Protein AF-A0A1W9JUP0-F1 (afdb_monomer)

Structure (mmCIF, N/CA/C/O backbone):
data_AF-A0A1W9JUP0-F1
#
_entry.id   AF-A0A1W9JUP0-F1
#
loop_
_atom_site.group_PDB
_atom_site.id
_atom_site.type_symbol
_atom_site.label_atom_id
_atom_site.label_alt_id
_atom_site.label_comp_id
_atom_site.label_asym_id
_atom_site.label_entity_id
_atom_site.label_seq_id
_atom_site.pdbx_PDB_ins_code
_atom_site.Cartn_x
_atom_site.Cartn_y
_atom_site.Cartn_z
_atom_site.occupancy
_atom_site.B_iso_or_equiv
_atom_site.auth_seq_id
_atom_site.auth_comp_id
_atom_site.auth_asym_id
_atom_site.auth_atom_id
_atom_site.pdbx_PDB_model_num
ATOM 1 N N . MET A 1 1 ? -18.318 -29.188 27.097 1.00 42.09 1 MET A N 1
ATOM 2 C CA . MET A 1 1 ? -17.068 -28.534 26.658 1.00 42.09 1 MET A CA 1
ATOM 3 C C . MET A 1 1 ? -17.435 -27.209 26.001 1.00 42.09 1 MET A C 1
ATOM 5 O O . MET A 1 1 ? -17.769 -27.175 24.826 1.00 42.09 1 MET A O 1
ATOM 9 N N . GLN A 1 2 ? -17.527 -26.139 26.795 1.00 41.34 2 GLN A N 1
ATOM 10 C CA . GLN A 1 2 ? -17.792 -24.796 26.279 1.00 41.34 2 GLN A CA 1
ATOM 11 C C . GLN A 1 2 ? -16.497 -24.293 25.638 1.00 41.34 2 GLN A C 1
ATOM 13 O O . GLN A 1 2 ? -15.546 -23.972 26.344 1.00 41.34 2 GLN A O 1
ATOM 18 N N . LEU A 1 3 ? -16.440 -24.274 24.305 1.00 43.31 3 LEU A N 1
ATOM 19 C CA . LEU A 1 3 ? -15.445 -23.488 23.583 1.00 43.31 3 LEU A CA 1
ATOM 20 C C . LEU A 1 3 ? -15.615 -22.043 24.051 1.00 43.31 3 LEU A C 1
ATOM 22 O O . LEU A 1 3 ? -16.624 -21.407 23.737 1.00 43.31 3 LEU A O 1
ATOM 26 N N . ALA A 1 4 ? -14.668 -21.558 24.856 1.00 47.66 4 ALA A N 1
ATOM 27 C CA . ALA A 1 4 ? -14.564 -20.150 25.190 1.00 47.66 4 ALA A CA 1
ATOM 28 C C . ALA A 1 4 ? -14.639 -19.376 23.871 1.00 47.66 4 ALA A C 1
ATOM 30 O O . ALA A 1 4 ? -13.773 -19.527 23.008 1.00 47.66 4 ALA A O 1
ATOM 31 N N . LYS A 1 5 ? -15.726 -18.622 23.665 1.00 56.69 5 LYS A N 1
ATOM 32 C CA . LYS A 1 5 ? -15.854 -17.731 22.513 1.00 56.69 5 LYS A CA 1
ATOM 33 C C . LYS A 1 5 ? -14.676 -16.772 22.596 1.00 56.69 5 LYS A C 1
ATOM 35 O O . LYS A 1 5 ? -14.676 -15.898 23.459 1.00 56.69 5 LYS A O 1
ATOM 40 N N . LEU A 1 6 ? -13.678 -16.971 21.739 1.00 60.66 6 LEU A N 1
ATOM 41 C CA . LEU A 1 6 ? -12.535 -16.081 21.616 1.00 60.66 6 LEU A CA 1
ATOM 42 C C . LEU A 1 6 ? -13.094 -14.698 21.253 1.00 60.66 6 LEU A C 1
ATOM 44 O O . LEU A 1 6 ? -13.535 -14.466 20.125 1.00 60.66 6 LEU A O 1
ATOM 48 N N . ARG A 1 7 ? -13.205 -13.810 22.243 1.00 77.81 7 ARG A N 1
ATOM 49 C CA . ARG A 1 7 ? -13.748 -12.471 22.041 1.00 77.81 7 ARG A CA 1
ATOM 50 C C . ARG A 1 7 ? -12.609 -11.610 21.528 1.00 77.81 7 ARG A C 1
ATOM 52 O O . ARG A 1 7 ? -11.744 -11.203 22.292 1.00 77.81 7 ARG A O 1
ATOM 59 N N . ILE A 1 8 ? -12.600 -11.363 20.225 1.00 84.19 8 ILE A N 1
ATOM 60 C CA . ILE A 1 8 ? -11.639 -10.444 19.622 1.00 84.19 8 ILE A CA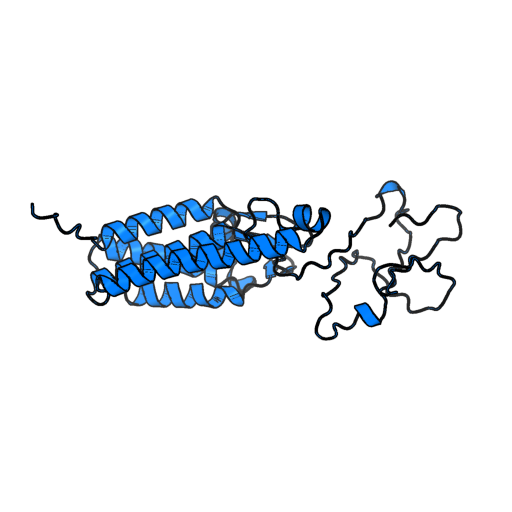 1
ATOM 61 C C . ILE A 1 8 ? -11.998 -9.036 20.094 1.00 84.19 8 ILE A C 1
ATOM 63 O O . ILE A 1 8 ? -13.082 -8.533 19.799 1.00 84.19 8 ILE A O 1
ATOM 67 N N . GLU A 1 9 ? -11.107 -8.426 20.868 1.00 91.81 9 GLU A N 1
ATOM 68 C CA . GLU A 1 9 ? -11.255 -7.029 21.283 1.00 91.81 9 GLU A CA 1
ATOM 69 C C . GLU A 1 9 ? -10.694 -6.066 20.223 1.00 91.81 9 GLU A C 1
ATOM 71 O O . GLU A 1 9 ? -9.753 -6.426 19.508 1.00 91.81 9 GLU A O 1
ATOM 76 N N . PRO A 1 10 ? -11.214 -4.827 20.133 1.00 93.31 10 PRO A N 1
ATOM 77 C CA . PRO A 1 10 ? -10.697 -3.803 19.220 1.00 93.31 10 PRO A CA 1
ATOM 78 C C . PRO A 1 10 ? -9.190 -3.550 19.356 1.00 93.31 10 PRO A C 1
ATOM 80 O O . PRO A 1 10 ? -8.509 -3.323 18.359 1.00 93.31 10 PRO A O 1
ATOM 83 N N . SER A 1 11 ? -8.670 -3.622 20.583 1.00 94.88 11 SER A N 1
ATOM 84 C CA . SER A 1 11 ? -7.252 -3.459 20.915 1.00 94.88 11 SER A CA 1
ATOM 85 C C . SER A 1 11 ? -6.367 -4.476 20.190 1.00 94.88 11 SER A C 1
ATOM 87 O O . SER A 1 11 ? -5.353 -4.091 19.614 1.00 94.88 11 SER A O 1
ATOM 89 N N . HIS A 1 12 ? -6.774 -5.747 20.129 1.00 95.12 12 HIS A N 1
ATOM 90 C CA . HIS A 1 12 ? -6.031 -6.796 19.424 1.00 95.12 12 HIS A CA 1
ATOM 91 C C . HIS A 1 12 ? -5.897 -6.494 17.928 1.00 95.12 12 HIS A C 1
ATOM 93 O O . HIS A 1 12 ? -4.810 -6.619 17.369 1.00 95.12 12 HIS A O 1
ATOM 99 N N . LEU A 1 13 ? -6.984 -6.048 17.286 1.00 95.69 13 LEU A N 1
ATOM 100 C CA . LEU A 1 13 ? -6.960 -5.659 15.873 1.00 95.69 13 LEU A CA 1
ATOM 101 C C . LEU A 1 13 ? -6.093 -4.419 15.643 1.00 95.69 13 LEU A C 1
ATOM 103 O O . LEU A 1 13 ? -5.342 -4.379 14.675 1.00 95.69 13 LEU A O 1
ATOM 107 N N . ALA A 1 14 ? -6.159 -3.431 16.539 1.00 97.44 14 ALA A N 1
ATOM 108 C CA . ALA A 1 14 ? -5.339 -2.226 16.450 1.00 97.44 14 ALA A CA 1
ATOM 109 C C . ALA A 1 14 ? -3.840 -2.536 16.600 1.00 97.44 14 ALA A C 1
ATOM 111 O O . ALA A 1 14 ? -3.027 -1.983 15.863 1.00 97.44 14 ALA A O 1
ATOM 112 N N . ILE A 1 15 ? -3.472 -3.441 17.513 1.00 97.81 15 ILE A N 1
ATOM 113 C CA . ILE A 1 15 ? -2.088 -3.905 17.685 1.00 97.81 15 ILE A CA 1
ATOM 114 C C . ILE A 1 15 ? -1.628 -4.674 16.444 1.00 97.81 15 ILE A C 1
ATOM 116 O O . ILE A 1 15 ? -0.561 -4.375 15.916 1.00 97.81 15 ILE A O 1
ATOM 120 N N . ALA A 1 16 ? -2.438 -5.605 15.929 1.00 97.06 16 ALA A N 1
ATOM 121 C CA . ALA A 1 16 ? -2.092 -6.352 14.719 1.00 97.06 16 ALA A CA 1
ATOM 122 C C . ALA A 1 16 ? -1.916 -5.420 13.507 1.00 97.06 16 ALA A C 1
ATOM 124 O O . ALA A 1 16 ? -0.952 -5.554 12.754 1.00 97.06 16 ALA A O 1
ATOM 125 N N . ALA A 1 17 ? -2.804 -4.430 13.363 1.00 98.06 17 ALA A N 1
ATOM 126 C CA . ALA A 1 17 ? -2.703 -3.391 12.348 1.00 98.06 17 ALA A CA 1
ATOM 127 C C . ALA A 1 17 ? -1.413 -2.574 12.498 1.00 98.06 17 ALA A C 1
ATOM 129 O O . ALA A 1 17 ? -0.732 -2.340 11.506 1.00 98.06 17 ALA A O 1
ATOM 130 N N . LEU A 1 18 ? -1.047 -2.165 13.719 1.00 98.44 18 LEU A N 1
ATOM 131 C CA . LEU A 1 18 ? 0.198 -1.437 13.971 1.00 98.44 18 LEU A CA 1
ATOM 132 C C . LEU A 1 18 ? 1.429 -2.282 13.616 1.00 98.44 18 LEU A C 1
ATOM 134 O O . LEU A 1 18 ? 2.357 -1.764 13.003 1.00 98.44 18 LEU A O 1
ATOM 138 N N . CYS A 1 19 ? 1.432 -3.573 13.958 1.00 98.19 19 CYS A N 1
ATOM 139 C CA . CYS A 1 19 ? 2.514 -4.489 13.597 1.00 98.19 19 CYS A CA 1
ATOM 140 C C . CYS A 1 19 ? 2.652 -4.639 12.077 1.00 98.19 19 CYS A C 1
ATOM 142 O O . CYS A 1 19 ? 3.766 -4.562 11.566 1.00 98.19 19 CYS A O 1
ATOM 144 N N . LEU A 1 20 ? 1.540 -4.810 11.353 1.00 97.75 20 LEU A N 1
ATOM 145 C CA . LEU A 1 20 ? 1.548 -4.890 9.889 1.00 97.75 20 LEU A CA 1
ATOM 146 C C . LEU A 1 20 ? 1.991 -3.578 9.245 1.00 97.75 20 LEU A C 1
ATOM 148 O O . LEU A 1 20 ? 2.830 -3.595 8.351 1.00 97.75 20 LEU A O 1
ATOM 152 N N . TRP A 1 21 ? 1.490 -2.447 9.740 1.00 98.44 21 TRP A N 1
ATOM 153 C CA . TRP A 1 21 ? 1.920 -1.124 9.295 1.00 98.44 21 TRP A CA 1
ATOM 154 C C . TRP A 1 21 ? 3.420 -0.917 9.523 1.00 98.44 21 TRP A C 1
ATOM 156 O O . TRP A 1 21 ? 4.125 -0.453 8.639 1.00 98.44 21 TRP A O 1
ATOM 166 N N . PHE A 1 22 ? 3.944 -1.310 10.684 1.00 97.88 22 PHE A N 1
ATOM 167 C CA . PHE A 1 22 ? 5.375 -1.218 10.959 1.00 97.88 22 PHE A CA 1
ATOM 168 C C . PHE A 1 22 ? 6.184 -2.129 10.030 1.00 97.88 22 PHE A C 1
ATOM 170 O O . PHE A 1 22 ? 7.194 -1.704 9.473 1.00 97.88 22 PHE A O 1
ATOM 177 N N . PHE A 1 23 ? 5.720 -3.362 9.810 1.00 96.88 23 PHE A N 1
ATOM 178 C CA . PHE A 1 23 ? 6.352 -4.301 8.888 1.00 96.88 23 PHE A CA 1
ATOM 179 C C . PHE A 1 23 ? 6.372 -3.755 7.456 1.00 96.88 23 PHE A C 1
ATOM 181 O O . PHE A 1 23 ? 7.399 -3.848 6.787 1.00 96.88 23 PHE A O 1
ATOM 188 N N . SER A 1 24 ? 5.299 -3.093 7.011 1.00 97.31 24 SER A N 1
ATOM 189 C CA . SER A 1 24 ? 5.214 -2.508 5.671 1.00 97.31 24 SER A CA 1
ATOM 190 C C . SER A 1 24 ? 6.279 -1.438 5.412 1.00 97.31 24 SER A C 1
ATOM 192 O O . SER A 1 24 ? 6.685 -1.254 4.267 1.00 97.31 24 SER A O 1
ATOM 194 N N . LEU A 1 25 ? 6.782 -0.760 6.453 1.00 96.75 25 LEU A N 1
ATOM 195 C CA . LEU A 1 25 ? 7.829 0.259 6.319 1.00 96.75 25 LEU A CA 1
ATOM 196 C C . LEU A 1 25 ? 9.177 -0.309 5.848 1.00 96.75 25 LEU A C 1
ATOM 198 O O . LEU A 1 25 ? 9.953 0.413 5.219 1.00 96.75 25 LEU A O 1
ATOM 202 N N . PHE A 1 26 ? 9.452 -1.588 6.118 1.00 95.56 26 PHE A N 1
ATOM 203 C CA . PHE A 1 26 ? 10.701 -2.253 5.723 1.00 95.56 26 PHE A CA 1
ATOM 204 C C . PHE A 1 26 ? 10.658 -2.842 4.312 1.00 95.56 26 PHE A C 1
ATOM 206 O O . PHE A 1 26 ? 11.689 -3.271 3.792 1.00 95.56 26 PHE A O 1
ATOM 213 N N . PHE A 1 27 ? 9.483 -2.860 3.687 1.00 94.88 27 PHE A N 1
ATOM 214 C CA . PHE A 1 27 ? 9.302 -3.361 2.333 1.00 94.88 27 PHE A CA 1
ATOM 215 C C . PHE A 1 27 ? 9.242 -2.205 1.332 1.00 94.88 27 PHE A C 1
ATOM 217 O O . PHE A 1 27 ? 8.874 -1.082 1.696 1.00 94.88 27 PHE A O 1
ATOM 224 N N . PRO A 1 28 ? 9.576 -2.465 0.057 1.00 94.38 28 PRO A N 1
ATOM 225 C CA . PRO A 1 28 ? 9.338 -1.518 -1.020 1.00 94.38 28 PRO A CA 1
ATOM 226 C C . PRO A 1 28 ? 7.884 -1.068 -1.054 1.00 94.38 28 PRO A C 1
ATOM 228 O O . PRO A 1 28 ? 6.977 -1.902 -1.064 1.00 94.38 28 PRO A O 1
ATOM 231 N N . GLY A 1 29 ? 7.668 0.244 -1.088 1.00 93.62 29 GLY A N 1
ATOM 232 C CA . GLY A 1 29 ? 6.363 0.800 -1.422 1.00 93.62 29 GLY A CA 1
ATOM 233 C C . GLY A 1 29 ? 6.206 0.898 -2.932 1.00 93.62 29 GLY A C 1
ATOM 234 O O . GLY A 1 29 ? 5.214 0.416 -3.470 1.00 93.62 29 GLY A O 1
ATOM 235 N N . PHE A 1 30 ? 7.210 1.440 -3.623 1.00 92.31 30 PHE A N 1
ATOM 236 C CA . PHE A 1 30 ? 7.223 1.518 -5.081 1.00 92.31 30 PHE A CA 1
ATOM 237 C C . PHE A 1 30 ? 8.640 1.696 -5.649 1.00 92.31 30 PHE A C 1
ATOM 239 O O . PHE A 1 30 ? 9.594 2.012 -4.932 1.00 92.31 30 PHE A O 1
ATOM 246 N N . LYS A 1 31 ? 8.754 1.495 -6.960 1.00 90.75 31 LYS A N 1
ATOM 247 C CA . LYS A 1 31 ? 9.917 1.806 -7.792 1.00 90.75 31 LYS A CA 1
ATOM 248 C C . LYS A 1 31 ? 9.557 2.954 -8.730 1.00 90.75 31 LYS A C 1
ATOM 250 O O . LYS A 1 31 ? 8.433 2.998 -9.230 1.00 90.75 31 LYS A O 1
ATOM 255 N N . TYR A 1 32 ? 10.492 3.869 -8.956 1.00 85.94 32 TYR A N 1
ATOM 256 C CA . TYR A 1 32 ? 10.302 4.996 -9.868 1.00 85.94 32 TYR A CA 1
ATOM 257 C C . TYR A 1 32 ? 11.395 5.038 -10.930 1.00 85.94 32 TYR A C 1
ATOM 259 O O . TYR A 1 32 ? 12.510 4.556 -10.716 1.00 85.94 32 TYR A O 1
ATOM 267 N N . GLY A 1 33 ? 11.062 5.602 -12.088 1.00 73.56 33 GLY A N 1
ATOM 268 C CA . GLY A 1 33 ? 11.952 5.638 -13.243 1.00 73.56 33 GLY A CA 1
ATOM 269 C C . GLY A 1 33 ? 12.202 4.260 -13.872 1.00 73.56 33 GLY A C 1
ATOM 270 O O . GLY A 1 33 ? 11.833 3.205 -13.341 1.00 73.56 33 GLY A O 1
ATOM 271 N N . PHE A 1 34 ? 12.827 4.258 -15.049 1.00 63.06 34 PHE A N 1
ATOM 272 C CA . PHE A 1 34 ? 13.105 3.040 -15.811 1.00 63.06 34 PHE A CA 1
ATOM 273 C C . PHE A 1 34 ? 14.309 2.308 -15.213 1.00 63.06 34 PHE A C 1
ATOM 275 O O . PHE A 1 34 ? 15.434 2.796 -15.280 1.00 63.06 34 PHE A O 1
ATOM 282 N N . GLY A 1 35 ? 14.075 1.173 -14.551 1.00 60.41 35 GLY A N 1
ATOM 283 C CA . GLY A 1 35 ? 15.133 0.490 -13.803 1.00 60.41 35 GLY A CA 1
ATOM 284 C C . GLY A 1 35 ? 15.656 1.264 -12.587 1.00 60.41 35 GLY A C 1
ATOM 285 O O . GLY A 1 35 ? 16.642 0.824 -12.005 1.00 60.41 35 GLY A O 1
ATOM 286 N N . GLY A 1 36 ? 14.990 2.358 -12.195 1.00 71.25 36 GLY A N 1
ATOM 287 C CA . GLY A 1 36 ? 15.470 3.322 -11.203 1.00 71.25 36 GLY A CA 1
ATOM 288 C C . GLY A 1 36 ? 15.471 2.821 -9.758 1.00 71.25 36 GLY A C 1
ATOM 289 O O . GLY A 1 36 ? 15.605 1.629 -9.478 1.00 71.25 36 GLY A O 1
ATOM 290 N N . GLU A 1 37 ? 15.366 3.732 -8.800 1.00 83.19 37 GLU A N 1
ATOM 291 C CA . GLU A 1 37 ? 15.515 3.376 -7.391 1.00 83.19 37 GLU A CA 1
ATOM 292 C C . GLU A 1 37 ? 14.221 2.830 -6.786 1.00 83.19 37 GLU A C 1
ATOM 294 O O . GLU A 1 37 ? 13.101 3.119 -7.213 1.00 83.19 37 GLU A O 1
ATOM 299 N N . THR A 1 38 ? 14.389 1.986 -5.772 1.00 90.38 38 THR A N 1
ATOM 300 C CA . THR A 1 38 ? 13.281 1.431 -4.996 1.00 90.38 38 THR A CA 1
ATOM 301 C C . THR A 1 38 ? 13.157 2.204 -3.695 1.00 90.38 38 THR A C 1
ATOM 303 O O . THR A 1 38 ? 14.101 2.226 -2.906 1.00 90.38 38 THR A O 1
ATOM 306 N N . LEU A 1 39 ? 11.989 2.794 -3.440 1.00 92.06 39 LEU A N 1
ATOM 307 C CA . LEU A 1 39 ? 11.713 3.463 -2.173 1.00 92.06 39 LEU A CA 1
ATOM 308 C C . LEU A 1 39 ? 10.973 2.517 -1.231 1.00 92.06 39 LEU A C 1
ATOM 310 O O . LEU A 1 39 ? 9.866 2.048 -1.512 1.00 92.06 39 LEU A O 1
ATOM 314 N N . ASN A 1 40 ? 11.587 2.249 -0.081 1.00 94.31 40 ASN A N 1
ATOM 315 C CA . ASN A 1 40 ? 10.936 1.508 0.997 1.00 94.31 40 ASN A CA 1
ATOM 316 C C . ASN A 1 40 ? 9.929 2.394 1.733 1.00 94.31 40 ASN A C 1
ATOM 318 O O . ASN A 1 40 ? 10.059 3.621 1.751 1.00 94.31 40 ASN A O 1
ATOM 322 N N . GLY A 1 41 ? 8.953 1.767 2.391 1.00 94.44 41 GLY A N 1
ATOM 323 C CA . GLY A 1 41 ? 7.887 2.472 3.102 1.00 94.44 41 GLY A CA 1
ATOM 324 C C . GLY A 1 41 ? 8.392 3.502 4.119 1.00 94.44 41 GLY A C 1
ATOM 325 O O . GLY A 1 41 ? 7.807 4.574 4.230 1.00 94.44 41 GLY A O 1
ATOM 326 N N . ILE A 1 42 ? 9.515 3.243 4.800 1.00 95.62 42 ILE A N 1
ATOM 327 C CA . ILE A 1 42 ? 10.113 4.213 5.730 1.00 95.62 42 ILE A CA 1
ATOM 328 C C . ILE A 1 42 ? 10.583 5.497 5.034 1.00 95.62 42 ILE A C 1
ATOM 330 O O . ILE A 1 42 ? 10.329 6.587 5.539 1.00 95.62 42 ILE A O 1
ATOM 334 N N . TYR A 1 43 ? 11.205 5.395 3.857 1.00 93.19 43 TYR A N 1
ATOM 335 C CA . TYR A 1 43 ? 11.633 6.567 3.087 1.00 93.19 43 TYR A CA 1
ATOM 336 C C . TYR A 1 43 ? 10.427 7.328 2.543 1.00 93.19 43 TYR A C 1
ATOM 338 O O . TYR A 1 43 ? 10.379 8.551 2.643 1.00 93.19 43 TYR A O 1
ATOM 346 N N . ILE A 1 44 ? 9.420 6.602 2.049 1.00 93.56 44 ILE A N 1
ATOM 347 C CA . ILE A 1 44 ? 8.154 7.187 1.588 1.00 93.56 44 ILE A CA 1
ATOM 348 C C . ILE A 1 44 ? 7.469 7.947 2.726 1.00 93.56 44 ILE A C 1
ATOM 350 O O . ILE A 1 44 ? 6.956 9.038 2.506 1.00 93.56 44 ILE A O 1
ATOM 354 N N . LEU A 1 45 ? 7.485 7.417 3.950 1.00 95.19 45 LEU A N 1
ATOM 355 C CA . LEU A 1 45 ? 6.918 8.094 5.112 1.00 95.19 45 LEU A CA 1
ATOM 356 C C . LEU A 1 45 ? 7.705 9.364 5.468 1.00 95.19 45 LEU A C 1
ATOM 358 O O . LEU A 1 45 ? 7.109 10.429 5.622 1.00 95.19 45 LEU A O 1
ATOM 362 N N . LEU A 1 46 ? 9.032 9.257 5.584 1.00 94.00 46 LEU A N 1
ATOM 363 C CA . LEU A 1 46 ? 9.897 10.363 6.008 1.00 94.00 46 LEU A CA 1
ATOM 364 C C . LEU A 1 46 ? 9.917 11.519 5.005 1.00 94.00 46 LEU A C 1
ATOM 366 O O . LEU A 1 46 ? 9.900 12.673 5.422 1.00 94.00 46 LEU A O 1
ATOM 370 N N . LEU A 1 47 ? 9.931 11.220 3.705 1.00 90.06 47 LEU A N 1
ATOM 371 C CA . LEU A 1 47 ? 9.930 12.231 2.645 1.00 90.06 47 LEU A CA 1
ATOM 372 C C . LEU A 1 47 ? 8.513 12.670 2.268 1.00 90.06 47 LEU A C 1
ATOM 374 O O . LEU A 1 47 ? 8.276 13.841 1.981 1.00 90.06 47 LEU A O 1
ATOM 378 N N . GLY A 1 48 ? 7.543 11.759 2.304 1.00 91.25 48 GLY A N 1
ATOM 379 C CA . GLY A 1 48 ? 6.173 12.062 1.912 1.00 91.25 48 GLY A CA 1
ATOM 380 C C . GLY A 1 48 ? 5.435 12.935 2.926 1.00 91.25 48 GLY A C 1
ATOM 381 O O . GLY A 1 48 ? 4.648 13.779 2.518 1.00 91.25 48 GLY A O 1
ATOM 382 N N . ILE A 1 49 ? 5.692 12.824 4.234 1.00 93.75 49 ILE A N 1
ATOM 383 C CA . ILE A 1 49 ? 5.070 13.744 5.205 1.00 93.75 49 ILE A CA 1
ATOM 384 C C . ILE A 1 49 ? 5.378 15.223 4.866 1.00 93.75 49 ILE A C 1
ATOM 386 O O . ILE A 1 49 ? 4.429 16.000 4.730 1.00 93.75 49 ILE A O 1
ATOM 390 N N . PRO A 1 50 ? 6.645 15.644 4.688 1.00 92.00 50 PRO A N 1
ATOM 391 C CA . PRO A 1 50 ? 6.955 17.027 4.327 1.00 92.00 50 PRO A CA 1
ATOM 392 C C . PRO A 1 50 ? 6.635 17.382 2.864 1.00 92.00 50 PRO A C 1
ATOM 394 O O . PRO A 1 50 ? 6.178 18.497 2.610 1.00 92.00 50 PRO A O 1
ATOM 397 N N . PHE A 1 51 ? 6.840 16.463 1.910 1.00 89.38 51 PHE A N 1
ATOM 398 C CA . PHE A 1 51 ? 6.846 16.793 0.473 1.00 89.38 51 PHE A CA 1
ATOM 399 C C . PHE A 1 51 ? 5.780 16.081 -0.370 1.00 89.38 51 PHE A C 1
ATOM 401 O O . PHE A 1 51 ? 5.658 16.359 -1.559 1.00 89.38 51 PHE A O 1
ATOM 408 N N . GLY A 1 52 ? 4.972 15.189 0.204 1.00 87.50 52 GLY A N 1
ATOM 409 C CA . GLY A 1 52 ? 4.016 14.362 -0.542 1.00 87.50 52 GLY A CA 1
ATOM 410 C C . GLY A 1 52 ? 2.977 15.174 -1.311 1.00 87.50 52 GLY A C 1
ATOM 411 O O . GLY A 1 52 ? 2.592 14.797 -2.413 1.00 87.50 52 GLY A O 1
ATOM 412 N N . TRP A 1 53 ? 2.571 16.333 -0.792 1.00 89.38 53 TRP A N 1
ATOM 413 C CA . TRP A 1 53 ? 1.672 17.253 -1.493 1.00 89.38 53 TRP A CA 1
ATOM 414 C C . TRP A 1 53 ? 2.230 17.758 -2.837 1.00 89.38 53 TRP A C 1
ATOM 416 O O . TRP A 1 53 ? 1.444 18.056 -3.733 1.00 89.38 53 TRP A O 1
ATOM 426 N N . MET A 1 54 ? 3.557 17.815 -3.011 1.00 87.44 54 MET A N 1
ATOM 427 C CA . MET A 1 54 ? 4.196 18.299 -4.244 1.00 87.44 54 MET A CA 1
ATOM 428 C C . MET A 1 54 ? 4.067 17.312 -5.411 1.00 87.44 54 MET A C 1
ATOM 430 O O . MET A 1 54 ? 4.134 17.725 -6.562 1.00 87.44 54 MET A O 1
ATOM 434 N N . SER A 1 55 ? 3.856 16.022 -5.127 1.00 83.38 55 SER A N 1
ATOM 435 C CA . SER A 1 55 ? 3.754 14.955 -6.132 1.00 83.38 55 SER A CA 1
ATOM 436 C C . SER A 1 55 ? 2.378 14.278 -6.151 1.00 83.38 55 SER A C 1
ATOM 438 O O . SER A 1 55 ? 2.260 13.117 -6.534 1.00 83.38 55 SER A O 1
ATOM 440 N N . ASN A 1 56 ? 1.334 14.952 -5.651 1.00 87.75 56 ASN A N 1
ATOM 441 C CA . ASN A 1 56 ? 0.012 14.353 -5.400 1.00 87.75 56 ASN A CA 1
ATOM 442 C C . ASN A 1 56 ? 0.036 13.099 -4.495 1.00 87.75 56 ASN A C 1
ATOM 444 O O . ASN A 1 56 ? -0.940 12.351 -4.418 1.00 87.75 56 ASN A O 1
ATOM 448 N N . GLY A 1 57 ? 1.113 12.896 -3.736 1.00 90.06 57 GLY A N 1
ATOM 449 C CA . GLY A 1 57 ? 1.323 11.815 -2.775 1.00 90.06 57 GLY A CA 1
ATOM 450 C C . GLY A 1 57 ? 0.561 12.003 -1.462 1.00 90.06 57 GLY A C 1
ATOM 451 O O . GLY A 1 57 ? 1.079 11.686 -0.393 1.00 90.06 57 GLY A O 1
ATOM 452 N N . TRP A 1 58 ? -0.677 12.501 -1.514 1.00 94.75 58 TRP A N 1
ATOM 453 C CA . TRP A 1 58 ? -1.500 12.799 -0.335 1.00 94.75 58 TRP A CA 1
ATOM 454 C C . TRP A 1 58 ? -1.792 11.565 0.536 1.00 94.75 58 TRP A C 1
ATOM 456 O O . TRP A 1 58 ? -2.048 11.691 1.735 1.00 94.75 58 TRP A O 1
ATOM 466 N N . ALA A 1 59 ? -1.675 10.360 -0.029 1.00 95.38 59 ALA A N 1
ATOM 467 C CA . ALA A 1 59 ? -1.887 9.100 0.678 1.00 95.38 59 ALA A CA 1
ATOM 468 C C . ALA A 1 59 ? -0.952 8.908 1.879 1.00 95.38 59 ALA A C 1
ATOM 470 O O . ALA A 1 59 ? -1.325 8.258 2.856 1.00 95.38 59 ALA A O 1
ATOM 471 N N . VAL A 1 60 ? 0.228 9.534 1.871 1.00 95.31 60 VAL A N 1
ATOM 472 C CA . VAL A 1 60 ? 1.160 9.470 3.002 1.00 95.31 60 VAL A CA 1
ATOM 473 C C . VAL A 1 60 ? 0.586 10.095 4.279 1.00 95.31 60 VAL A C 1
ATOM 475 O O . VAL A 1 60 ? 0.898 9.633 5.379 1.00 95.31 60 VAL A O 1
ATOM 478 N N . TYR A 1 61 ? -0.314 11.078 4.170 1.00 97.06 61 TYR A N 1
ATOM 479 C CA . TYR A 1 61 ? -0.938 11.719 5.331 1.00 97.06 61 TYR A CA 1
ATOM 480 C C . TYR A 1 61 ? -1.894 10.784 6.075 1.00 97.06 61 TYR A C 1
ATOM 482 O O . TYR A 1 61 ? -2.122 10.973 7.272 1.00 97.06 61 TYR A O 1
ATOM 490 N N . ALA A 1 62 ? -2.376 9.716 5.429 1.00 97.75 62 ALA A N 1
ATOM 491 C CA . ALA A 1 62 ? -3.165 8.686 6.097 1.00 97.75 62 ALA A CA 1
ATOM 492 C C . ALA A 1 62 ? -2.407 8.051 7.275 1.00 97.75 62 ALA A C 1
ATOM 494 O O . ALA A 1 62 ? -3.037 7.685 8.263 1.00 97.75 62 ALA A O 1
ATOM 495 N N . ASN A 1 63 ? -1.069 7.998 7.232 1.00 97.94 63 ASN A N 1
ATOM 496 C CA . ASN A 1 63 ? -0.242 7.453 8.314 1.00 97.94 63 ASN A CA 1
ATOM 497 C C . ASN A 1 63 ? -0.357 8.264 9.617 1.00 97.94 63 ASN A C 1
ATOM 499 O O . ASN A 1 63 ? -0.408 7.691 10.704 1.00 97.94 63 ASN A O 1
ATOM 503 N N . VAL A 1 64 ? -0.469 9.593 9.529 1.00 97.25 64 VAL A N 1
ATOM 504 C CA . VAL A 1 64 ? -0.649 10.458 10.710 1.00 97.25 64 VAL A CA 1
ATOM 505 C C . VAL A 1 64 ? -1.979 10.141 11.392 1.00 97.25 64 VAL A C 1
ATOM 507 O O . VAL A 1 64 ? -2.065 9.974 12.614 1.00 97.25 64 VAL A O 1
ATOM 510 N N . PHE A 1 65 ? -3.031 9.998 10.589 1.00 98.12 65 PHE A N 1
ATOM 511 C CA . PHE A 1 65 ? -4.353 9.664 11.095 1.00 98.12 65 PHE A CA 1
ATOM 512 C C . PHE A 1 65 ? -4.456 8.209 11.548 1.00 98.12 65 PHE A C 1
ATOM 514 O O . PHE A 1 65 ? -5.139 7.958 12.535 1.00 98.12 65 PHE A O 1
ATOM 521 N N . PHE A 1 66 ? -3.732 7.277 10.929 1.00 98.38 66 PHE A N 1
ATOM 522 C CA . PHE A 1 66 ? -3.623 5.885 11.367 1.00 98.38 66 PHE A CA 1
ATOM 523 C C . PHE A 1 66 ? -3.129 5.787 12.813 1.00 98.38 66 PHE A C 1
ATOM 525 O O . PHE A 1 66 ? -3.785 5.169 13.653 1.00 98.38 66 PHE A O 1
ATOM 532 N N . ILE A 1 67 ? -2.036 6.484 13.141 1.00 98.12 67 ILE A N 1
ATOM 533 C CA . ILE A 1 67 ? -1.511 6.546 14.511 1.00 98.12 67 ILE A CA 1
ATOM 534 C C . ILE A 1 67 ? -2.524 7.209 15.460 1.00 98.12 67 ILE A C 1
ATOM 536 O O . ILE A 1 67 ? -2.747 6.738 16.576 1.00 98.12 67 ILE A O 1
ATOM 540 N N . SER A 1 68 ? -3.213 8.262 15.005 1.00 97.69 68 SER A N 1
ATOM 541 C CA . SER A 1 68 ? -4.299 8.890 15.773 1.00 97.69 68 SER A CA 1
ATOM 542 C C . SER A 1 68 ? -5.453 7.920 16.070 1.00 97.69 68 SER A C 1
ATOM 544 O O . SER A 1 68 ? -5.978 7.921 17.186 1.00 97.69 68 SER A O 1
ATOM 546 N N . VAL A 1 69 ? -5.856 7.088 15.099 1.00 97.94 69 VAL A N 1
ATOM 547 C CA . VAL A 1 69 ? -6.878 6.048 15.292 1.00 97.94 69 VAL A CA 1
ATOM 548 C C . VAL A 1 69 ? -6.387 5.021 16.303 1.00 97.94 69 VAL A C 1
ATOM 550 O O . VAL A 1 69 ? -7.124 4.745 17.246 1.00 97.94 69 VAL A O 1
ATOM 553 N N . PHE A 1 70 ? -5.154 4.524 16.167 1.00 98.19 70 PHE A N 1
ATOM 554 C CA . PHE A 1 70 ? -4.569 3.549 17.089 1.00 98.19 70 PHE A CA 1
ATOM 555 C C . PHE A 1 70 ? -4.682 4.011 18.547 1.00 98.19 70 PHE A C 1
ATOM 557 O O . PHE A 1 70 ? -5.320 3.343 19.360 1.00 98.19 70 PHE A O 1
ATOM 564 N N . PHE A 1 71 ? -4.165 5.200 18.877 1.00 97.94 71 PHE A N 1
ATOM 565 C CA . PHE A 1 71 ? -4.209 5.703 20.255 1.00 97.94 71 PHE A CA 1
ATOM 566 C C . PHE A 1 71 ? -5.632 5.904 20.774 1.00 97.94 71 PHE A C 1
ATOM 568 O O . PHE A 1 71 ? -5.905 5.645 21.947 1.00 97.94 71 PHE A O 1
ATOM 575 N N . LYS A 1 72 ? -6.556 6.349 19.917 1.00 97.12 72 LYS A N 1
ATOM 576 C CA . LYS A 1 72 ? -7.966 6.501 20.289 1.00 97.12 72 LYS A CA 1
ATOM 577 C C . LYS A 1 72 ? -8.636 5.148 20.533 1.00 97.12 72 LYS A C 1
ATOM 579 O O . LYS A 1 72 ? -9.381 5.036 21.500 1.00 97.12 72 LYS A O 1
ATOM 584 N N . VAL A 1 73 ? -8.331 4.125 19.733 1.00 96.25 73 VAL A N 1
ATOM 585 C CA . VAL A 1 73 ? -8.843 2.765 19.948 1.00 96.25 73 VAL A CA 1
ATOM 586 C C . VAL A 1 73 ? -8.332 2.197 21.273 1.00 96.25 73 VAL A C 1
ATOM 588 O O . VAL A 1 73 ? -9.140 1.745 22.079 1.00 96.25 73 VAL A O 1
ATOM 591 N N . ILE A 1 74 ? -7.026 2.297 21.538 1.00 96.31 74 ILE A N 1
ATOM 592 C CA . ILE A 1 74 ? -6.418 1.827 22.795 1.00 96.31 74 ILE A CA 1
ATOM 593 C C . ILE A 1 74 ? -6.948 2.595 24.015 1.00 96.31 74 ILE A C 1
ATOM 595 O O . ILE A 1 74 ? -7.151 2.008 25.068 1.00 96.31 74 ILE A O 1
ATOM 599 N N . SER A 1 75 ? -7.218 3.894 23.872 1.00 95.25 75 SER A N 1
ATOM 600 C CA . SER A 1 75 ? -7.741 4.740 24.958 1.00 95.25 75 SER A CA 1
ATOM 601 C C . SER A 1 75 ? -9.270 4.720 25.085 1.00 95.25 75 SER A C 1
ATOM 603 O O . SER A 1 75 ? -9.825 5.595 25.747 1.00 95.25 75 SER A O 1
ATOM 605 N N . GLU A 1 76 ? -9.966 3.825 24.379 1.00 92.00 76 GLU A N 1
ATOM 606 C CA . GLU A 1 76 ? -11.436 3.740 24.372 1.00 92.00 76 GLU A CA 1
ATOM 607 C C . GLU A 1 76 ? -12.167 5.030 23.926 1.00 92.00 76 GLU A C 1
ATOM 609 O O . GLU A 1 76 ? -13.345 5.254 24.207 1.00 92.00 76 GLU A O 1
ATOM 614 N N . LYS A 1 77 ? -11.484 5.897 23.169 1.00 92.75 77 LYS A N 1
ATOM 615 C CA . LYS A 1 77 ? -12.027 7.152 22.627 1.00 92.75 77 LYS A CA 1
ATOM 616 C C . LYS A 1 77 ? -12.551 6.953 21.210 1.00 92.75 77 LYS A C 1
ATOM 618 O O . LYS A 1 77 ? -11.936 6.275 20.400 1.00 92.75 77 LYS A O 1
ATOM 623 N N . LYS A 1 78 ? -13.633 7.654 20.851 1.00 90.19 78 LYS A N 1
ATOM 624 C CA . LYS A 1 78 ? -14.247 7.583 19.509 1.00 90.19 78 LYS A CA 1
ATOM 625 C C . LYS A 1 78 ? -13.296 8.118 18.412 1.00 90.19 78 LYS A C 1
ATOM 627 O O . LYS A 1 78 ? -13.048 9.327 18.374 1.00 90.19 78 LYS A O 1
ATOM 632 N N . PRO A 1 79 ? -12.839 7.298 17.443 1.00 91.88 79 PRO A N 1
ATOM 633 C CA . PRO A 1 79 ? -11.863 7.714 16.432 1.00 91.88 79 PRO A CA 1
ATOM 634 C C . PRO A 1 79 ? -12.500 8.229 15.127 1.00 91.88 79 PRO A C 1
ATOM 636 O O . PRO A 1 79 ? -11.904 8.100 14.068 1.00 91.88 79 PRO A O 1
ATOM 639 N N . VAL A 1 80 ? -13.713 8.804 15.166 1.00 91.25 80 VAL A N 1
ATOM 640 C CA . VAL A 1 80 ? -14.544 9.037 13.958 1.00 91.25 80 VAL A CA 1
ATOM 641 C C . VAL A 1 80 ? -13.821 9.850 12.884 1.00 91.25 80 VAL A C 1
ATOM 643 O O . VAL A 1 80 ? -13.632 9.367 11.774 1.00 91.25 80 VAL A O 1
ATOM 646 N N . TRP A 1 81 ? -13.386 11.060 13.232 1.00 93.50 81 TRP A N 1
ATOM 647 C CA . TRP A 1 81 ? -12.709 11.956 12.297 1.00 93.50 81 TRP A CA 1
ATOM 648 C C . TRP A 1 81 ? -11.350 11.420 11.860 1.00 93.50 81 TRP A C 1
ATOM 650 O O . TRP A 1 81 ? -11.005 11.524 10.691 1.00 93.50 81 TRP A O 1
ATOM 660 N N . SER A 1 82 ? -10.608 10.784 12.773 1.00 95.81 82 SER A N 1
ATOM 661 C CA . SER A 1 82 ? -9.318 10.178 12.438 1.00 95.81 82 SER A CA 1
ATOM 662 C C . SER A 1 82 ? -9.484 9.069 11.395 1.00 95.81 82 SER A C 1
ATOM 664 O O . SER A 1 82 ? -8.719 9.026 10.444 1.00 95.81 82 SER A O 1
ATOM 666 N N . VAL A 1 83 ? -10.518 8.226 11.508 1.00 96.69 83 VAL A N 1
ATOM 667 C CA . VAL A 1 83 ? -10.818 7.204 10.491 1.00 96.69 83 VAL A CA 1
ATOM 668 C C . VAL A 1 83 ? -11.213 7.848 9.163 1.00 96.69 83 VAL A C 1
ATOM 670 O O . VAL A 1 83 ? -10.714 7.424 8.127 1.00 96.69 83 VAL A O 1
ATOM 673 N N . LEU A 1 84 ? -12.070 8.876 9.178 1.00 97.06 84 LEU A N 1
ATOM 674 C CA . LEU A 1 84 ? -12.497 9.560 7.952 1.00 97.06 84 LEU A CA 1
ATOM 675 C C . LEU A 1 84 ? -11.316 10.180 7.199 1.00 97.06 84 LEU A C 1
ATOM 677 O O . LEU A 1 84 ? -11.194 9.965 5.998 1.00 97.06 84 LEU A O 1
ATOM 681 N N . PHE A 1 85 ? -10.421 10.888 7.891 1.00 97.81 85 PHE A N 1
ATOM 682 C CA . PHE A 1 85 ? -9.224 11.448 7.264 1.00 97.81 85 PHE A CA 1
ATOM 683 C C . PHE A 1 85 ? -8.245 10.363 6.817 1.00 97.81 85 PHE A C 1
ATOM 685 O O . PHE A 1 85 ? -7.720 10.451 5.714 1.00 97.81 85 PHE A O 1
ATOM 692 N N . MET A 1 86 ? -8.037 9.316 7.621 1.00 98.25 86 MET A N 1
ATOM 693 C CA . MET A 1 86 ? -7.188 8.184 7.239 1.00 98.25 86 MET A CA 1
ATOM 694 C C . MET A 1 86 ? -7.662 7.553 5.925 1.00 98.25 86 MET A C 1
ATOM 696 O O . MET A 1 86 ? -6.863 7.381 5.010 1.00 98.25 86 MET A O 1
ATOM 700 N N . VAL A 1 87 ? -8.959 7.257 5.808 1.00 97.62 87 VAL A N 1
ATOM 701 C CA . VAL A 1 87 ? -9.547 6.685 4.587 1.00 97.62 87 VAL A CA 1
ATOM 702 C C . VAL A 1 87 ? -9.524 7.690 3.440 1.00 97.62 87 VAL A C 1
ATOM 704 O O . VAL A 1 87 ? -9.157 7.322 2.331 1.00 97.62 87 VAL A O 1
ATOM 707 N N . GLY A 1 88 ? -9.877 8.952 3.697 1.00 97.50 88 GLY A N 1
ATOM 708 C CA . GLY A 1 88 ? -9.906 10.005 2.683 1.00 97.50 88 GLY A CA 1
ATOM 709 C C . GLY A 1 88 ? -8.543 10.234 2.038 1.00 97.50 88 GLY A C 1
ATOM 710 O O . GLY A 1 88 ? -8.453 10.262 0.817 1.00 97.50 88 GLY A O 1
ATOM 711 N N . PHE A 1 89 ? -7.478 10.315 2.840 1.00 97.75 89 PHE A N 1
ATOM 712 C CA . PHE A 1 89 ? -6.114 10.403 2.322 1.00 97.75 89 PHE A CA 1
ATOM 713 C C . PHE A 1 89 ? -5.677 9.096 1.658 1.00 97.75 89 PHE A C 1
ATOM 715 O O . PHE A 1 89 ? -5.132 9.134 0.566 1.00 97.75 89 PHE A O 1
ATOM 722 N N . ALA A 1 90 ? -5.958 7.925 2.237 1.00 97.06 90 ALA A N 1
ATOM 723 C CA . ALA A 1 90 ? -5.586 6.659 1.598 1.00 97.06 90 ALA A CA 1
ATOM 724 C C . ALA A 1 90 ? -6.244 6.480 0.215 1.00 97.06 90 ALA A C 1
ATOM 726 O O . ALA A 1 90 ? -5.617 5.963 -0.707 1.00 97.06 90 ALA A O 1
ATOM 727 N N . ALA A 1 91 ? -7.476 6.965 0.041 1.00 96.06 91 ALA A N 1
ATOM 728 C CA . ALA A 1 91 ? -8.205 6.914 -1.223 1.00 96.06 91 ALA A CA 1
ATOM 729 C C . ALA A 1 91 ? -7.568 7.755 -2.343 1.00 96.06 91 ALA A C 1
ATOM 731 O O . ALA A 1 91 ? -7.899 7.551 -3.508 1.00 96.06 91 ALA A O 1
ATOM 732 N N . THR A 1 92 ? -6.641 8.665 -2.031 1.00 94.81 92 THR A N 1
ATOM 733 C CA . THR A 1 92 ? -5.909 9.432 -3.048 1.00 94.81 92 THR A CA 1
ATOM 734 C C . THR A 1 92 ? -4.702 8.680 -3.608 1.00 94.81 92 THR A C 1
ATOM 736 O O . THR A 1 92 ? -4.017 9.229 -4.465 1.00 94.81 92 THR A O 1
ATOM 739 N N . LEU A 1 93 ? -4.399 7.461 -3.137 1.00 92.25 93 LEU A N 1
ATOM 740 C CA . LEU A 1 93 ? -3.267 6.666 -3.632 1.00 92.25 93 LEU A CA 1
ATOM 741 C C . LEU A 1 93 ? -3.229 6.555 -5.172 1.00 92.25 93 LEU A C 1
ATOM 743 O O . LEU A 1 93 ? -2.148 6.748 -5.720 1.00 92.25 93 LEU A O 1
ATOM 747 N N . PRO A 1 94 ? -4.355 6.354 -5.893 1.00 8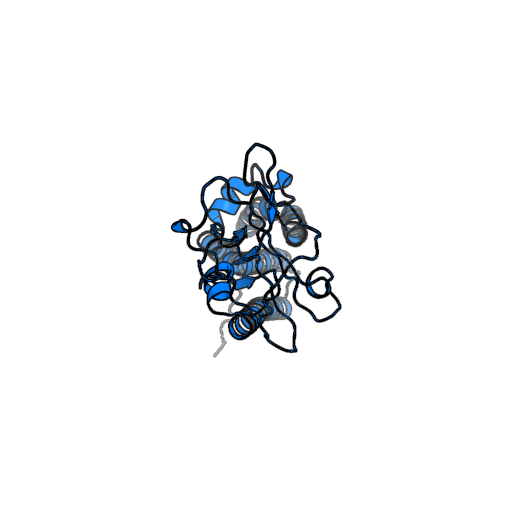8.31 94 PRO A N 1
ATOM 748 C CA . PRO A 1 94 ? -4.352 6.285 -7.361 1.00 88.31 94 PRO A CA 1
ATOM 749 C C . PRO A 1 94 ? -3.956 7.588 -8.073 1.00 88.31 94 PRO A C 1
ATOM 751 O O . PRO A 1 94 ? -3.678 7.575 -9.269 1.00 88.31 94 PRO A O 1
ATOM 754 N N . LEU A 1 95 ? -3.962 8.725 -7.370 1.00 87.19 95 LEU A N 1
ATOM 755 C CA . LEU A 1 95 ? -3.515 10.008 -7.923 1.00 87.19 95 LEU A CA 1
ATOM 756 C C . LEU A 1 95 ? -1.985 10.143 -7.884 1.00 87.19 95 LEU A C 1
ATOM 758 O O . LEU A 1 95 ? -1.426 10.997 -8.569 1.00 87.19 95 LEU A O 1
ATOM 762 N N . CYS A 1 96 ? -1.310 9.306 -7.092 1.00 85.62 96 CYS A N 1
ATOM 763 C CA . CYS A 1 96 ? 0.140 9.262 -6.988 1.00 85.62 96 CYS A CA 1
ATOM 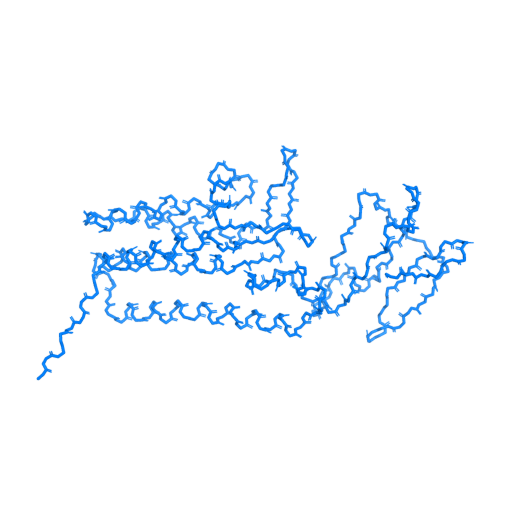764 C C . CYS A 1 96 ? 0.701 8.386 -8.115 1.00 85.62 96 CYS A C 1
ATOM 766 O O . CYS A 1 96 ? 0.818 7.171 -7.966 1.00 85.62 96 CYS A O 1
ATOM 768 N N . ASN A 1 97 ? 1.020 9.011 -9.249 1.00 82.06 97 ASN A N 1
ATOM 769 C CA . ASN A 1 97 ? 1.609 8.332 -10.410 1.00 82.06 97 ASN A CA 1
ATOM 770 C C . ASN A 1 97 ? 3.068 8.735 -10.660 1.00 82.06 97 ASN A C 1
ATOM 772 O O . ASN A 1 97 ? 3.753 8.110 -11.465 1.00 82.06 97 ASN A O 1
ATOM 776 N N . GLU A 1 98 ? 3.555 9.753 -9.953 1.00 83.62 98 GLU A N 1
ATOM 777 C CA . GLU A 1 98 ? 4.884 10.327 -10.125 1.00 83.62 98 GLU A CA 1
ATOM 778 C C . GLU A 1 98 ? 5.472 10.721 -8.771 1.00 83.62 98 GLU A C 1
ATOM 780 O O . GLU A 1 98 ? 4.744 10.968 -7.806 1.00 83.62 98 GLU A O 1
ATOM 785 N N . ILE A 1 99 ? 6.797 10.819 -8.711 1.00 82.88 99 ILE A N 1
ATOM 786 C CA . ILE A 1 99 ? 7.516 11.334 -7.552 1.00 82.88 99 ILE A CA 1
ATOM 787 C C . ILE A 1 99 ? 8.459 12.468 -7.923 1.00 82.88 99 ILE A C 1
ATOM 789 O O . ILE A 1 99 ? 9.005 12.502 -9.024 1.00 82.88 99 ILE A O 1
ATOM 793 N N . LEU A 1 100 ? 8.696 13.354 -6.962 1.00 82.31 100 LEU A N 1
ATOM 794 C CA . LEU A 1 100 ? 9.704 14.397 -7.073 1.00 82.31 100 LEU A CA 1
ATOM 795 C C . LEU A 1 100 ? 11.102 13.778 -6.924 1.00 82.31 100 LEU A C 1
ATOM 797 O O . LEU A 1 100 ? 11.397 13.165 -5.899 1.00 82.31 100 LEU A O 1
ATOM 801 N N . VAL A 1 101 ? 11.954 13.940 -7.937 1.00 79.38 101 VAL A N 1
ATOM 802 C CA . VAL A 1 101 ? 13.322 13.386 -7.959 1.00 79.38 101 VAL A CA 1
ATOM 803 C C . VAL A 1 101 ? 14.416 14.436 -7.797 1.00 79.38 101 VAL A C 1
ATOM 805 O O . VAL A 1 101 ? 15.552 14.083 -7.495 1.00 79.38 101 VAL A O 1
ATOM 808 N N . ASN A 1 102 ? 14.106 15.720 -7.982 1.00 74.44 102 ASN A N 1
ATOM 809 C CA . ASN A 1 102 ? 15.058 16.800 -7.741 1.00 74.44 102 ASN A CA 1
ATOM 810 C C . ASN A 1 102 ? 14.367 18.089 -7.269 1.00 74.44 102 ASN A C 1
ATOM 812 O O . ASN A 1 102 ? 13.163 18.278 -7.437 1.00 74.44 102 ASN A O 1
ATOM 816 N N . GLU A 1 103 ? 15.160 18.993 -6.691 1.00 67.56 103 GLU A N 1
ATOM 817 C CA . GLU A 1 103 ? 14.699 20.280 -6.144 1.00 67.56 103 GLU A CA 1
ATOM 818 C C . GLU A 1 103 ? 14.187 21.250 -7.224 1.00 67.56 103 GLU A C 1
ATOM 820 O O . GLU A 1 103 ? 13.460 22.191 -6.917 1.00 67.56 103 GLU A O 1
ATOM 825 N N . ASN A 1 104 ? 14.501 20.988 -8.498 1.00 69.56 104 ASN A N 1
ATOM 826 C CA . ASN A 1 104 ? 14.078 21.800 -9.640 1.00 69.56 104 ASN A CA 1
ATOM 827 C C . ASN A 1 104 ? 12.682 21.421 -10.169 1.00 69.56 104 ASN A C 1
ATOM 829 O O . ASN A 1 104 ? 12.274 21.923 -11.216 1.00 69.56 104 ASN A O 1
ATOM 833 N N . GLY A 1 105 ? 11.949 20.538 -9.482 1.00 66.06 105 GLY A N 1
ATOM 834 C CA . GLY A 1 105 ? 10.610 20.111 -9.901 1.00 66.06 105 GLY A CA 1
ATOM 835 C C . GLY A 1 105 ? 10.599 18.939 -10.885 1.00 66.06 105 GLY A C 1
ATOM 836 O O . GLY A 1 105 ? 9.577 18.681 -11.512 1.00 66.06 105 GLY A O 1
ATOM 837 N N . GLY A 1 106 ? 11.718 18.232 -11.045 1.00 75.88 106 GLY A N 1
ATOM 838 C CA . GLY A 1 106 ? 11.793 17.026 -11.863 1.00 75.88 106 GLY A CA 1
ATOM 839 C C . GLY A 1 106 ? 10.912 15.924 -11.285 1.00 75.88 106 GLY A C 1
ATOM 840 O O . GLY A 1 106 ? 11.063 15.555 -10.119 1.00 75.88 106 GLY A O 1
ATOM 841 N N . MET A 1 107 ? 10.021 15.391 -12.117 1.00 78.00 107 MET A N 1
ATOM 842 C CA . MET A 1 107 ? 9.087 14.326 -11.766 1.00 78.00 107 MET A CA 1
ATOM 843 C C . MET A 1 107 ? 9.481 13.026 -12.467 1.00 78.00 107 MET A C 1
ATOM 845 O O . MET A 1 107 ? 9.922 13.041 -13.616 1.00 78.00 107 MET A O 1
ATOM 849 N N . SER A 1 108 ? 9.335 11.893 -11.782 1.00 80.56 108 SER A N 1
ATOM 850 C CA . SER A 1 108 ? 9.597 10.569 -12.348 1.00 80.56 108 SER A CA 1
ATOM 851 C C . SER A 1 108 ? 8.418 9.631 -12.105 1.00 80.56 108 SER A C 1
ATOM 853 O O . SER A 1 108 ? 7.925 9.574 -10.976 1.00 80.56 108 SER A O 1
ATOM 855 N N . PRO A 1 109 ? 7.960 8.884 -13.124 1.00 82.69 109 PRO A N 1
ATOM 856 C CA . PRO A 1 109 ? 6.800 8.019 -12.990 1.00 82.69 109 PRO A CA 1
ATOM 857 C C . PRO A 1 109 ? 7.083 6.832 -12.070 1.00 82.69 109 PRO A C 1
ATOM 859 O O . PRO A 1 109 ? 8.189 6.279 -12.045 1.00 82.69 109 PRO A O 1
ATOM 862 N N . ILE A 1 110 ? 6.047 6.401 -11.356 1.00 86.62 110 ILE A N 1
ATOM 863 C CA . ILE A 1 110 ? 6.045 5.148 -10.606 1.00 86.62 110 ILE A CA 1
ATOM 864 C C . ILE A 1 110 ? 5.880 3.995 -11.599 1.00 86.62 110 ILE A C 1
ATOM 866 O O . ILE A 1 110 ? 4.859 3.873 -12.277 1.00 86.62 110 ILE A O 1
ATOM 870 N N . THR A 1 111 ? 6.894 3.136 -11.681 1.00 86.38 111 THR A N 1
ATOM 871 C CA . THR A 1 111 ? 6.974 2.040 -12.660 1.00 86.38 111 THR A CA 1
ATOM 872 C C . THR A 1 111 ? 6.562 0.687 -12.082 1.00 86.38 111 THR A C 1
ATOM 874 O O . THR A 1 111 ? 6.168 -0.215 -12.822 1.00 86.38 111 THR A O 1
ATOM 877 N N . ALA A 1 112 ? 6.607 0.530 -10.757 1.00 91.06 112 ALA A N 1
ATOM 878 C CA . ALA A 1 112 ? 6.117 -0.668 -10.082 1.00 91.06 112 ALA A CA 1
ATOM 879 C C . ALA A 1 112 ? 5.736 -0.396 -8.623 1.00 91.06 112 ALA A C 1
ATOM 881 O O . ALA A 1 112 ? 6.346 0.434 -7.951 1.00 91.06 112 ALA A O 1
ATOM 882 N N . TRP A 1 113 ? 4.767 -1.152 -8.114 1.00 94.50 113 TRP A N 1
ATOM 883 C CA . TRP A 1 113 ? 4.325 -1.146 -6.721 1.00 94.50 113 TRP A CA 1
ATOM 884 C C . TRP A 1 113 ? 4.904 -2.334 -5.966 1.00 94.50 113 TRP A C 1
ATOM 886 O O . TRP A 1 113 ? 4.974 -3.451 -6.479 1.00 94.50 113 TRP A O 1
ATOM 896 N N . GLY A 1 114 ? 5.347 -2.089 -4.739 1.00 95.31 114 GLY A N 1
ATOM 897 C CA . GLY A 1 114 ? 5.983 -3.082 -3.886 1.00 95.31 114 GLY A CA 1
ATOM 898 C C . GLY A 1 114 ? 5.028 -3.766 -2.917 1.00 95.31 114 GLY A C 1
ATOM 899 O O . GLY A 1 114 ? 3.928 -3.282 -2.643 1.00 95.31 114 GLY A O 1
ATOM 900 N N . TRP A 1 115 ? 5.469 -4.891 -2.348 1.00 96.12 115 TRP A N 1
ATOM 901 C CA . TRP A 1 115 ? 4.685 -5.625 -1.345 1.00 96.12 115 TRP A CA 1
ATOM 902 C C . TRP A 1 115 ? 4.380 -4.789 -0.097 1.00 96.12 115 TRP A C 1
ATOM 904 O O . TRP A 1 115 ? 3.347 -4.993 0.536 1.00 96.12 115 TRP A O 1
ATOM 914 N N . GLY A 1 116 ? 5.221 -3.802 0.225 1.00 96.62 116 GLY A N 1
ATOM 915 C CA . GLY A 1 116 ? 4.975 -2.870 1.322 1.00 96.62 116 GLY A CA 1
ATOM 916 C C . GLY A 1 116 ? 3.698 -2.054 1.126 1.00 96.62 116 GLY A C 1
ATOM 917 O O . GLY A 1 116 ? 2.974 -1.835 2.091 1.00 96.62 116 GLY A O 1
ATOM 918 N N . ALA A 1 117 ? 3.352 -1.675 -0.109 1.00 95.75 117 ALA A N 1
ATOM 919 C CA . ALA A 1 117 ? 2.100 -0.967 -0.380 1.00 95.75 117 ALA A CA 1
ATOM 920 C C . ALA A 1 117 ? 0.868 -1.852 -0.120 1.00 95.75 117 ALA A C 1
ATOM 922 O O . ALA A 1 117 ? -0.111 -1.385 0.459 1.00 95.75 117 ALA A O 1
ATOM 923 N N . ILE A 1 118 ? 0.935 -3.140 -0.478 1.00 96.81 118 ILE A N 1
ATOM 924 C CA . ILE A 1 118 ? -0.145 -4.105 -0.215 1.00 96.81 118 ILE A CA 1
ATOM 925 C C . ILE A 1 118 ? -0.336 -4.307 1.290 1.00 96.81 118 ILE A C 1
ATOM 927 O O . ILE A 1 118 ? -1.441 -4.129 1.798 1.00 96.81 118 ILE A O 1
ATOM 931 N N . ILE A 1 119 ? 0.749 -4.586 2.018 1.00 97.38 119 ILE A N 1
ATOM 932 C CA . ILE A 1 119 ? 0.718 -4.789 3.476 1.00 97.38 119 ILE A CA 1
ATOM 933 C C . ILE A 1 119 ? 0.203 -3.526 4.188 1.00 97.38 119 ILE A C 1
ATOM 935 O O . ILE A 1 119 ? -0.553 -3.608 5.156 1.00 97.38 119 ILE A O 1
ATOM 939 N N . TRP A 1 120 ? 0.568 -2.341 3.691 1.00 98.06 120 TRP A N 1
ATOM 940 C CA . TRP A 1 120 ? 0.065 -1.071 4.209 1.00 98.06 120 TRP A CA 1
ATOM 941 C C . TRP A 1 120 ? -1.459 -0.933 4.046 1.00 98.06 120 TRP A C 1
ATOM 943 O O . TRP A 1 120 ? -2.138 -0.543 4.998 1.00 98.06 120 TRP A O 1
ATOM 953 N N . ILE A 1 121 ? -2.023 -1.312 2.892 1.00 97.38 121 ILE A N 1
ATOM 954 C CA . ILE A 1 121 ? -3.482 -1.326 2.673 1.00 97.38 121 ILE A CA 1
ATOM 955 C C . ILE A 1 121 ? -4.171 -2.283 3.655 1.00 97.38 121 ILE A C 1
ATOM 957 O O . ILE A 1 121 ? -5.181 -1.926 4.266 1.00 97.38 121 ILE A O 1
ATOM 961 N N . GLU A 1 122 ? -3.624 -3.481 3.857 1.00 97.69 122 GLU A N 1
ATOM 962 C CA . GLU A 1 122 ? -4.172 -4.456 4.808 1.00 97.69 122 GLU A CA 1
ATOM 963 C C . GLU A 1 122 ? -4.155 -3.927 6.247 1.00 97.69 122 GLU A C 1
ATOM 965 O O . GLU A 1 122 ? -5.139 -4.069 6.981 1.00 97.69 122 GLU A O 1
ATOM 970 N N . ALA A 1 123 ? -3.076 -3.243 6.638 1.00 98.38 123 ALA A N 1
ATOM 971 C CA . ALA A 1 123 ? -2.984 -2.588 7.935 1.00 98.38 123 ALA A CA 1
ATOM 972 C C . ALA A 1 123 ? -4.083 -1.527 8.118 1.00 98.38 123 ALA A C 1
ATOM 974 O O . ALA A 1 123 ? -4.729 -1.484 9.170 1.00 98.38 123 ALA A O 1
ATOM 975 N N . LEU A 1 124 ? -4.354 -0.707 7.093 1.00 98.19 124 LEU A N 1
ATOM 976 C CA . LEU A 1 124 ? -5.445 0.273 7.125 1.00 98.19 124 LEU A CA 1
ATOM 977 C C . LEU A 1 124 ? -6.807 -0.403 7.312 1.00 98.19 124 LEU A C 1
ATOM 979 O O . LEU A 1 124 ? -7.597 0.042 8.146 1.00 98.19 124 LEU A O 1
ATOM 983 N N . ILE A 1 125 ? -7.074 -1.495 6.589 1.0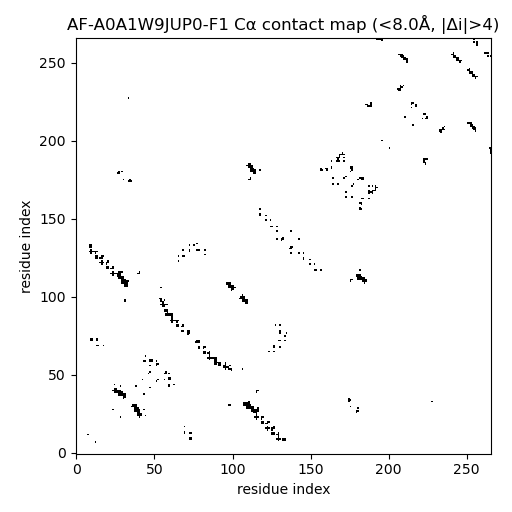0 97.62 125 ILE A N 1
ATOM 984 C CA . ILE A 1 125 ? -8.329 -2.255 6.705 1.00 97.62 125 ILE A CA 1
ATOM 985 C C . ILE A 1 125 ? -8.512 -2.777 8.131 1.00 97.62 125 ILE A C 1
ATOM 987 O O . ILE A 1 125 ? -9.586 -2.607 8.715 1.00 97.62 125 ILE A O 1
ATOM 991 N N . LEU A 1 126 ? -7.472 -3.360 8.728 1.00 97.44 126 LEU A N 1
ATOM 992 C CA . LEU A 1 126 ? -7.534 -3.849 10.106 1.00 97.44 126 LEU A CA 1
ATOM 993 C C . LEU A 1 126 ? -7.763 -2.718 11.113 1.00 97.44 126 LEU A C 1
ATOM 995 O O . LEU A 1 126 ? -8.556 -2.881 12.042 1.00 97.44 126 LEU A O 1
ATOM 999 N N . MET A 1 127 ? -7.147 -1.553 10.906 1.00 98.31 127 MET A N 1
ATOM 1000 C CA . MET A 1 127 ? -7.364 -0.380 11.757 1.00 98.31 127 MET A CA 1
ATOM 1001 C C . MET A 1 127 ? -8.803 0.152 11.655 1.00 98.31 127 MET A C 1
ATOM 1003 O O . MET A 1 127 ? -9.413 0.508 12.667 1.00 98.31 127 MET A O 1
ATOM 1007 N N . ILE A 1 128 ? -9.389 0.152 10.452 1.00 97.44 128 ILE A N 1
ATOM 1008 C CA . ILE A 1 128 ? -10.812 0.471 10.244 1.00 97.44 128 ILE A CA 1
ATOM 1009 C C . ILE A 1 128 ? -11.685 -0.538 10.994 1.00 97.44 128 ILE A C 1
ATOM 1011 O O . ILE A 1 128 ? -12.607 -0.141 11.709 1.00 97.44 128 ILE A O 1
ATOM 1015 N N . CYS A 1 129 ? -11.382 -1.833 10.886 1.00 96.62 129 CYS A N 1
ATOM 1016 C CA . CYS A 1 129 ? -12.125 -2.881 11.582 1.00 96.62 129 CYS A CA 1
ATOM 1017 C C . CYS A 1 129 ? -12.061 -2.711 13.102 1.00 96.62 129 CYS A C 1
ATOM 1019 O O . CYS A 1 129 ? -13.097 -2.798 13.760 1.00 96.62 129 CYS A O 1
ATOM 1021 N N . ALA A 1 130 ? -10.887 -2.389 13.653 1.00 96.50 130 ALA A N 1
ATOM 1022 C CA . ALA A 1 130 ? -10.716 -2.082 15.070 1.00 96.50 130 ALA A CA 1
ATOM 1023 C C . ALA A 1 130 ? -11.626 -0.919 15.508 1.00 96.50 130 ALA A C 1
ATOM 1025 O O . ALA A 1 130 ? -12.379 -1.035 16.478 1.00 96.50 130 ALA A O 1
ATOM 1026 N N . ALA A 1 131 ? -11.634 0.178 14.747 1.00 96.44 131 ALA A N 1
ATOM 1027 C CA . ALA A 1 131 ? -12.472 1.340 15.030 1.00 96.44 131 ALA A CA 1
ATOM 1028 C C . ALA A 1 131 ? -13.984 1.056 14.913 1.00 96.44 131 ALA A C 1
ATOM 1030 O O . ALA A 1 131 ? -14.777 1.558 15.715 1.00 96.44 131 ALA A O 1
ATOM 1031 N N . LEU A 1 132 ? -14.406 0.261 13.925 1.00 95.06 132 LEU A N 1
ATOM 1032 C CA . LEU A 1 132 ? -15.812 -0.117 13.738 1.00 95.06 132 LEU A CA 1
ATOM 1033 C C . LEU A 1 132 ? -16.290 -1.112 14.801 1.00 95.06 132 LEU A C 1
ATOM 1035 O O . LEU A 1 132 ? -17.429 -1.009 15.262 1.00 95.06 132 LEU A O 1
ATOM 1039 N N . LEU A 1 133 ? -15.424 -2.039 15.217 1.00 94.19 133 LEU A N 1
ATOM 1040 C CA . LEU A 1 133 ? -15.699 -2.985 16.295 1.00 94.19 133 LEU A CA 1
ATOM 1041 C C . LEU A 1 133 ? -15.854 -2.261 17.636 1.00 94.19 133 LEU A C 1
ATOM 1043 O O . LEU A 1 133 ? -16.801 -2.534 18.367 1.00 94.19 133 LEU A O 1
ATOM 1047 N N . GLN A 1 134 ? -14.998 -1.273 17.924 1.00 92.94 134 GLN A N 1
ATOM 1048 C CA . GLN A 1 134 ? -15.104 -0.441 19.129 1.00 92.94 134 GLN A CA 1
ATOM 1049 C C . GLN A 1 134 ? -16.443 0.305 19.213 1.00 92.94 134 GLN A C 1
ATOM 1051 O O . GLN A 1 134 ? -17.006 0.473 20.291 1.00 92.94 134 GLN A O 1
ATOM 1056 N N . LYS A 1 135 ? -16.983 0.737 18.070 1.00 90.81 135 LYS A N 1
ATOM 1057 C CA . LYS A 1 135 ? -18.299 1.387 17.996 1.00 90.81 135 LYS A CA 1
ATOM 1058 C C . LYS A 1 135 ? -19.482 0.415 18.044 1.00 90.81 135 LYS A C 1
ATOM 1060 O O . LYS A 1 135 ? -20.619 0.874 17.991 1.00 90.81 135 LYS A O 1
ATOM 1065 N N . GLY A 1 136 ? -19.241 -0.897 18.075 1.00 89.38 136 GLY A N 1
ATOM 1066 C CA . GLY A 1 136 ? -20.291 -1.914 17.975 1.00 89.38 136 GLY A CA 1
ATOM 1067 C C . GLY A 1 136 ? -20.973 -1.980 16.603 1.00 89.38 136 GLY A C 1
ATOM 1068 O O . GLY A 1 136 ? -22.027 -2.594 16.482 1.00 89.38 136 GLY A O 1
ATOM 1069 N N . ILE A 1 137 ? -20.394 -1.351 15.572 1.00 91.12 137 ILE A N 1
ATOM 1070 C CA . ILE A 1 137 ? -20.924 -1.373 14.198 1.00 91.12 137 ILE A CA 1
ATOM 1071 C C . ILE A 1 137 ? -20.542 -2.690 13.513 1.00 91.12 137 ILE A C 1
ATOM 1073 O O . ILE A 1 137 ? -21.337 -3.268 12.773 1.00 91.12 137 ILE A O 1
ATOM 1077 N N . LEU A 1 138 ? -19.320 -3.172 13.759 1.00 91.62 138 LEU A N 1
ATOM 1078 C CA . LEU A 1 138 ? -18.829 -4.418 13.182 1.00 91.62 138 LEU A CA 1
ATOM 1079 C C . LEU A 1 138 ? -19.239 -5.609 14.056 1.00 91.62 138 LEU A C 1
ATOM 1081 O O . LEU A 1 138 ? -18.888 -5.678 15.231 1.00 91.62 138 LEU A O 1
ATOM 1085 N N . ASN A 1 139 ? -19.958 -6.565 13.471 1.00 90.75 139 ASN A N 1
ATOM 1086 C CA . ASN A 1 139 ? -20.290 -7.838 14.112 1.00 90.75 139 ASN A CA 1
ATOM 1087 C C . ASN A 1 139 ? -19.318 -8.954 13.675 1.00 90.75 139 ASN A C 1
ATOM 1089 O O . ASN A 1 139 ? -18.447 -8.745 12.831 1.00 90.75 139 ASN A O 1
ATOM 1093 N N . ALA A 1 140 ? -19.486 -10.167 14.214 1.00 88.56 140 ALA A N 1
ATOM 1094 C CA . ALA A 1 140 ? -18.618 -11.309 13.898 1.00 88.56 140 ALA A CA 1
ATOM 1095 C C . ALA A 1 140 ? -18.579 -11.652 12.396 1.00 88.56 140 ALA A C 1
ATOM 1097 O O . ALA A 1 140 ? -17.521 -11.981 11.865 1.00 88.56 140 ALA A O 1
ATOM 1098 N N . ARG A 1 141 ? -19.714 -11.532 11.693 1.00 89.62 141 ARG A N 1
ATOM 1099 C CA . ARG A 1 141 ? -19.782 -11.753 10.241 1.00 89.62 141 ARG A CA 1
ATOM 1100 C C . ARG A 1 141 ? -19.001 -10.683 9.482 1.00 89.62 141 ARG A C 1
ATOM 1102 O O . ARG A 1 141 ? -18.271 -11.016 8.559 1.00 89.62 141 ARG A O 1
ATOM 1109 N N . GLY A 1 142 ? -19.136 -9.420 9.879 1.00 91.00 142 GLY A N 1
ATOM 1110 C CA . GLY A 1 142 ? -18.382 -8.308 9.306 1.00 91.00 142 GLY A CA 1
ATOM 1111 C C . GLY A 1 142 ? -16.877 -8.466 9.509 1.00 91.00 142 GLY A C 1
ATOM 1112 O O . GLY A 1 142 ? -16.118 -8.243 8.571 1.00 91.00 142 GLY A O 1
ATOM 1113 N N . LEU A 1 143 ? -16.454 -8.922 10.692 1.00 92.00 143 LEU A N 1
ATOM 1114 C CA . LEU A 1 143 ? -15.050 -9.222 10.982 1.00 92.00 143 LEU A CA 1
ATOM 1115 C C . LEU A 1 143 ? -14.513 -10.376 10.119 1.00 92.00 143 LEU A C 1
ATOM 1117 O O . LEU A 1 143 ? -13.412 -10.303 9.583 1.00 92.00 143 LEU A O 1
ATOM 1121 N N . TRP A 1 144 ? -15.311 -11.429 9.930 1.00 92.12 144 TRP A N 1
ATOM 1122 C CA . TRP A 1 144 ? -14.940 -12.535 9.048 1.00 92.12 144 TRP A CA 1
ATOM 1123 C C . TRP A 1 144 ? -14.822 -12.088 7.584 1.00 92.12 144 TRP A C 1
ATOM 1125 O O . TRP A 1 144 ? -13.832 -12.392 6.926 1.00 92.12 144 TRP A O 1
ATOM 1135 N N . LEU A 1 145 ? -15.786 -11.302 7.090 1.00 94.56 145 LEU A N 1
ATOM 1136 C CA . LEU A 1 145 ? -15.756 -10.748 5.732 1.00 94.56 145 LEU A CA 1
ATOM 1137 C C . LEU A 1 145 ? -14.560 -9.820 5.501 1.00 94.56 145 LEU A C 1
ATOM 1139 O O . LEU A 1 145 ? -14.007 -9.811 4.408 1.00 94.56 145 LEU A O 1
ATOM 1143 N N . SER A 1 146 ? -14.138 -9.065 6.515 1.00 93.38 146 SER A N 1
ATOM 1144 C CA . SER A 1 146 ? -12.934 -8.233 6.415 1.00 93.38 146 SER A CA 1
ATOM 1145 C C . SER A 1 146 ? -11.657 -9.074 6.389 1.00 93.38 146 SER A C 1
ATOM 1147 O O . SER A 1 146 ? -10.755 -8.759 5.620 1.00 93.38 146 SER A O 1
ATOM 1149 N N . GLY A 1 147 ? -11.604 -10.190 7.122 1.00 93.44 147 GLY A N 1
ATOM 1150 C CA . GLY A 1 147 ? -10.531 -11.179 6.969 1.00 93.44 147 GLY A CA 1
ATOM 1151 C C . GLY A 1 147 ? -10.472 -11.773 5.555 1.00 93.44 147 GLY A C 1
ATOM 1152 O O . GLY A 1 147 ? -9.401 -11.839 4.958 1.00 93.44 147 GLY A O 1
ATOM 1153 N N . VAL A 1 148 ? -11.626 -12.135 4.982 1.00 96.19 148 VAL A N 1
ATOM 1154 C CA . VAL A 1 148 ? -11.718 -12.596 3.584 1.00 96.19 148 VAL A CA 1
ATOM 1155 C C . VAL A 1 148 ? -11.265 -11.509 2.610 1.00 96.19 148 VAL A C 1
ATOM 1157 O O . VAL A 1 148 ? -10.548 -11.815 1.664 1.00 96.19 148 VAL A O 1
ATOM 1160 N N . LEU A 1 149 ? -11.641 -10.249 2.843 1.00 96.25 149 LEU A N 1
ATOM 1161 C CA . LEU A 1 149 ? -11.233 -9.119 2.010 1.00 96.25 149 LEU A CA 1
ATOM 1162 C C . LEU A 1 149 ? -9.712 -8.924 2.010 1.00 96.25 149 LEU A C 1
ATOM 1164 O O . LEU A 1 149 ? -9.137 -8.763 0.940 1.00 96.25 149 LEU A O 1
ATOM 1168 N N . VAL A 1 150 ? -9.066 -8.972 3.179 1.00 96.31 150 VAL A N 1
ATOM 1169 C CA . VAL A 1 150 ? -7.598 -8.886 3.303 1.00 96.31 150 VAL A CA 1
ATOM 1170 C C . VAL A 1 150 ? -6.932 -9.990 2.477 1.00 96.31 150 VAL A C 1
ATOM 1172 O O . VAL A 1 150 ? -6.130 -9.705 1.594 1.00 96.31 150 VAL A O 1
ATOM 1175 N N . ILE A 1 151 ? -7.363 -11.243 2.659 1.00 96.94 151 ILE A N 1
ATOM 1176 C CA . ILE A 1 151 ? -6.841 -12.382 1.889 1.00 96.94 151 ILE A CA 1
ATOM 1177 C C . ILE A 1 151 ? -7.083 -12.197 0.384 1.00 96.94 151 ILE A C 1
ATOM 1179 O O . ILE A 1 151 ? -6.198 -12.472 -0.422 1.00 96.94 151 ILE A O 1
ATOM 1183 N N . ALA A 1 152 ? -8.266 -11.725 -0.013 1.00 97.06 152 ALA A N 1
ATOM 1184 C CA . ALA A 1 152 ? -8.605 -11.503 -1.415 1.00 97.06 152 ALA A CA 1
ATOM 1185 C C . ALA A 1 152 ? -7.731 -10.418 -2.063 1.00 97.06 152 ALA A C 1
ATOM 1187 O O . ALA A 1 152 ? -7.323 -10.587 -3.209 1.00 97.06 152 ALA A O 1
ATOM 1188 N N . ILE A 1 153 ? -7.407 -9.340 -1.340 1.00 96.19 153 ILE A N 1
ATOM 1189 C CA . ILE A 1 153 ? -6.495 -8.289 -1.814 1.00 96.19 153 ILE A CA 1
ATOM 1190 C C . ILE A 1 153 ? -5.099 -8.868 -2.045 1.00 96.19 153 ILE A C 1
ATOM 1192 O O . ILE A 1 153 ? -4.540 -8.683 -3.127 1.00 96.19 153 ILE A O 1
ATOM 1196 N N . PHE A 1 154 ? -4.567 -9.618 -1.076 1.00 96.19 154 PHE A N 1
ATOM 1197 C CA . PHE A 1 154 ? -3.266 -10.268 -1.219 1.00 96.19 154 PHE A CA 1
ATOM 1198 C C . PHE A 1 154 ? -3.234 -11.230 -2.408 1.00 96.19 154 PHE A C 1
ATOM 1200 O O . PHE A 1 154 ? -2.343 -11.149 -3.252 1.00 96.19 154 PHE A O 1
ATOM 1207 N N . LEU A 1 155 ? -4.222 -12.125 -2.507 1.00 97.06 155 LEU A N 1
ATOM 1208 C CA . LEU A 1 155 ? -4.307 -13.101 -3.594 1.00 97.06 155 LEU A CA 1
ATOM 1209 C C . LEU A 1 155 ? -4.498 -12.428 -4.953 1.00 97.06 155 LEU A C 1
ATOM 1211 O O . LEU A 1 155 ? -3.908 -12.881 -5.929 1.00 97.06 155 LEU A O 1
ATOM 1215 N N . GLY A 1 156 ? -5.270 -11.343 -5.023 1.00 95.81 156 GLY A N 1
ATOM 1216 C CA . GLY A 1 156 ? -5.427 -10.546 -6.236 1.00 95.81 156 GLY A CA 1
ATOM 1217 C C . GLY A 1 156 ? -4.101 -9.935 -6.686 1.00 95.81 156 GLY A C 1
ATOM 1218 O O . GLY A 1 156 ? -3.697 -10.124 -7.833 1.00 95.81 156 GLY A O 1
ATOM 1219 N N . ALA A 1 157 ? -3.377 -9.280 -5.772 1.00 94.81 157 ALA A N 1
ATOM 1220 C CA . ALA A 1 157 ? -2.048 -8.736 -6.053 1.00 94.81 157 ALA A CA 1
ATOM 1221 C C . ALA A 1 157 ? -1.055 -9.837 -6.462 1.00 94.81 157 ALA A C 1
ATOM 1223 O O . ALA A 1 157 ? -0.307 -9.677 -7.424 1.00 94.81 157 ALA A O 1
ATOM 1224 N N . TYR A 1 158 ? -1.093 -10.988 -5.790 1.00 95.06 158 TYR A N 1
ATOM 1225 C CA . TYR A 1 158 ? -0.254 -12.141 -6.109 1.00 95.06 158 TYR A CA 1
ATOM 1226 C C . TYR A 1 158 ? -0.595 -12.778 -7.459 1.00 95.06 158 TYR A C 1
ATOM 1228 O O . TYR A 1 158 ? 0.298 -13.184 -8.197 1.00 95.06 158 TYR A O 1
ATOM 1236 N N . GLN A 1 159 ? -1.869 -12.826 -7.839 1.00 94.75 159 GLN A N 1
ATOM 1237 C CA . GLN A 1 159 ? -2.272 -13.303 -9.157 1.00 94.75 159 GLN A CA 1
ATOM 1238 C C . GLN A 1 159 ? -1.769 -12.371 -10.266 1.00 94.75 159 GLN A C 1
ATOM 1240 O O . GLN A 1 159 ? -1.273 -12.858 -11.282 1.00 94.75 159 GLN A O 1
ATOM 1245 N N . VAL A 1 160 ? -1.854 -11.050 -10.066 1.00 93.31 160 VAL A N 1
ATOM 1246 C CA . VAL A 1 160 ? -1.278 -10.063 -10.994 1.00 93.31 160 VAL A CA 1
ATOM 1247 C C . VAL A 1 160 ? 0.238 -10.234 -11.079 1.00 93.31 160 VAL A C 1
ATOM 1249 O O . VAL A 1 160 ? 0.767 -10.325 -12.184 1.00 93.31 160 VAL A O 1
ATOM 1252 N N . HIS A 1 161 ? 0.914 -10.380 -9.938 1.00 93.50 161 HIS A N 1
ATOM 1253 C CA . HIS A 1 161 ? 2.349 -10.655 -9.869 1.00 93.50 161 HIS A CA 1
ATOM 1254 C C . HIS A 1 161 ? 2.737 -11.883 -10.703 1.00 93.50 161 HIS A C 1
ATOM 1256 O O . HIS A 1 161 ? 3.618 -11.811 -11.555 1.00 93.50 161 HIS A O 1
ATOM 1262 N N . LEU A 1 162 ? 2.042 -13.009 -10.509 1.00 92.44 162 LEU A N 1
ATOM 1263 C CA . LEU A 1 162 ? 2.294 -14.241 -11.256 1.00 92.44 162 LEU A CA 1
ATOM 1264 C C . LEU A 1 162 ? 2.005 -14.095 -12.751 1.00 92.44 162 LEU A C 1
ATOM 1266 O O . LEU A 1 162 ? 2.717 -14.688 -13.558 1.00 92.44 162 LEU A O 1
ATOM 1270 N N . ARG A 1 163 ? 0.965 -13.342 -13.128 1.00 90.62 163 ARG A N 1
ATOM 1271 C CA . ARG A 1 163 ? 0.658 -13.072 -14.537 1.00 90.62 163 ARG A CA 1
ATOM 1272 C C . ARG A 1 163 ? 1.796 -12.288 -15.183 1.00 90.62 163 ARG A C 1
ATOM 1274 O O . ARG A 1 163 ? 2.360 -12.743 -16.172 1.00 90.62 163 ARG A O 1
ATOM 1281 N N . GLN A 1 164 ? 2.190 -11.182 -14.564 1.00 89.31 164 GLN A N 1
ATOM 1282 C CA . GLN A 1 164 ? 3.261 -10.326 -15.060 1.00 89.31 164 GLN A CA 1
ATOM 1283 C C . GLN A 1 164 ? 4.618 -11.045 -15.074 1.00 89.31 164 GLN A C 1
ATOM 1285 O O . GLN A 1 164 ? 5.374 -10.881 -16.021 1.00 89.31 164 GLN A O 1
ATOM 1290 N N . LEU A 1 165 ? 4.908 -11.917 -14.101 1.00 88.50 165 LEU A N 1
ATOM 1291 C CA . LEU A 1 165 ? 6.107 -12.765 -14.119 1.00 88.50 165 LEU A CA 1
ATOM 1292 C C . LEU A 1 165 ? 6.139 -13.767 -15.283 1.00 88.50 165 LEU A C 1
ATOM 1294 O O . LEU A 1 165 ? 7.223 -14.169 -15.702 1.00 88.50 165 LEU A O 1
ATOM 1298 N N . ARG A 1 166 ? 4.978 -14.220 -15.768 1.00 87.25 166 ARG A N 1
ATOM 1299 C CA . ARG A 1 166 ? 4.892 -15.133 -16.919 1.00 87.25 166 ARG A CA 1
ATOM 1300 C C . ARG A 1 166 ? 5.009 -14.397 -18.248 1.00 87.25 166 ARG A C 1
ATOM 1302 O O . ARG A 1 166 ? 5.547 -14.965 -19.189 1.00 87.25 166 ARG A O 1
ATOM 1309 N N . GLU A 1 167 ? 4.468 -13.186 -18.317 1.00 82.69 167 GLU A N 1
ATOM 1310 C CA . GLU A 1 167 ? 4.410 -12.374 -19.539 1.00 82.69 167 GLU A CA 1
ATOM 1311 C C . GLU A 1 167 ? 5.708 -11.589 -19.784 1.00 82.69 167 GLU A C 1
ATOM 1313 O O . GLU A 1 167 ? 6.092 -11.395 -20.933 1.00 82.69 167 GLU A O 1
ATOM 1318 N N . ALA A 1 168 ? 6.395 -11.168 -18.719 1.00 81.00 168 ALA A N 1
ATOM 1319 C CA . ALA A 1 168 ? 7.622 -10.386 -18.807 1.00 81.00 168 ALA A CA 1
ATOM 1320 C C . ALA A 1 168 ? 8.834 -11.218 -19.260 1.00 81.00 168 ALA A C 1
ATOM 1322 O O . ALA A 1 168 ? 8.987 -12.381 -18.869 1.00 81.00 168 ALA A O 1
ATOM 1323 N N . ASN A 1 169 ? 9.747 -10.601 -20.013 1.00 80.31 169 ASN A N 1
ATOM 1324 C CA . ASN A 1 169 ? 11.071 -11.168 -20.296 1.00 80.31 169 ASN A CA 1
ATOM 1325 C C . ASN A 1 169 ? 12.029 -11.013 -19.091 1.00 80.31 169 ASN A C 1
ATOM 1327 O O . ASN A 1 169 ? 11.695 -10.391 -18.081 1.00 80.31 169 ASN A O 1
ATOM 1331 N N . GLU A 1 170 ? 13.228 -11.598 -19.158 1.00 82.25 170 GLU A N 1
ATOM 1332 C CA . GLU A 1 170 ? 14.176 -11.575 -18.029 1.00 82.25 170 GLU A CA 1
ATOM 1333 C C . GLU A 1 170 ? 14.666 -10.160 -17.686 1.00 82.25 170 GLU A C 1
ATOM 1335 O O . GLU A 1 170 ? 14.854 -9.816 -16.513 1.00 82.25 170 GLU A O 1
ATOM 1340 N N . GLN A 1 171 ? 14.805 -9.294 -18.686 1.00 78.12 171 GLN A N 1
ATOM 1341 C CA . GLN A 1 171 ? 15.186 -7.907 -18.459 1.00 78.12 171 GLN A CA 1
ATOM 1342 C C . GLN A 1 171 ? 14.083 -7.127 -17.728 1.00 78.12 171 GLN A C 1
ATOM 1344 O O . GLN A 1 171 ? 14.347 -6.451 -16.739 1.00 78.12 171 GLN A O 1
ATOM 1349 N N . GLU A 1 172 ? 12.828 -7.247 -18.146 1.00 77.81 172 GLU A N 1
ATOM 1350 C CA . GLU A 1 172 ? 11.685 -6.611 -17.488 1.00 77.81 172 GLU A CA 1
ATOM 1351 C C . GLU A 1 172 ? 11.518 -7.112 -16.050 1.00 77.81 172 GLU A C 1
ATOM 1353 O O . GLU A 1 172 ? 11.257 -6.323 -15.137 1.00 77.81 172 GLU A O 1
ATOM 1358 N N . LYS A 1 173 ? 11.741 -8.411 -15.810 1.00 85.38 173 LYS A N 1
ATOM 1359 C CA . LYS A 1 173 ? 11.725 -8.974 -14.453 1.00 85.38 173 LYS A CA 1
ATOM 1360 C C . LYS A 1 173 ? 12.792 -8.346 -13.569 1.00 85.38 173 LYS A C 1
ATOM 1362 O O . LYS A 1 173 ? 12.498 -7.949 -12.445 1.00 85.38 173 LYS A O 1
ATOM 1367 N N . THR A 1 174 ? 14.020 -8.227 -14.068 1.00 84.00 174 THR A N 1
ATOM 1368 C CA . THR A 1 174 ? 15.123 -7.633 -13.299 1.00 84.00 174 THR A CA 1
ATOM 1369 C C . THR A 1 174 ? 14.924 -6.132 -13.075 1.00 84.00 174 THR A C 1
ATOM 1371 O O . THR A 1 174 ? 15.204 -5.628 -11.982 1.00 84.00 174 THR A O 1
ATOM 1374 N N . LEU A 1 175 ? 14.374 -5.420 -14.062 1.00 80.56 175 LEU A N 1
ATOM 1375 C CA . LEU A 1 175 ? 14.134 -3.981 -13.990 1.00 80.56 175 LEU A CA 1
ATOM 1376 C C . LEU A 1 175 ? 12.902 -3.601 -13.160 1.00 80.56 175 LEU A C 1
ATOM 1378 O O . LEU A 1 175 ? 12.978 -2.608 -12.441 1.00 80.56 175 LEU A O 1
ATOM 1382 N N . PHE A 1 176 ? 11.795 -4.344 -13.207 1.00 83.00 176 PHE A N 1
ATOM 1383 C CA . PHE A 1 176 ? 10.518 -3.914 -12.609 1.00 83.00 176 PHE A CA 1
ATOM 1384 C C . PHE A 1 176 ? 9.939 -4.883 -11.575 1.00 83.00 176 PHE A C 1
ATOM 1386 O O . PHE A 1 176 ? 9.313 -4.435 -10.616 1.00 83.00 176 PHE A O 1
ATOM 1393 N N . LEU A 1 177 ? 10.176 -6.190 -11.717 1.00 85.31 177 LEU A N 1
ATOM 1394 C CA . LEU A 1 177 ? 9.636 -7.235 -10.834 1.00 85.31 177 LEU A CA 1
ATOM 1395 C C . LEU A 1 177 ? 10.712 -7.903 -9.972 1.00 85.31 177 LEU A C 1
ATOM 1397 O O . LEU A 1 177 ? 10.620 -9.094 -9.666 1.00 85.31 177 LEU A O 1
ATOM 1401 N N . SER A 1 178 ? 11.734 -7.153 -9.549 1.00 78.81 178 SER A N 1
ATOM 1402 C CA . SER A 1 178 ? 12.690 -7.672 -8.567 1.00 78.81 178 SER A CA 1
ATOM 1403 C C . SER A 1 178 ? 11.917 -8.219 -7.358 1.00 78.81 178 SER A C 1
ATOM 1405 O O . SER A 1 178 ? 10.871 -7.675 -7.017 1.00 78.81 178 SER A O 1
ATOM 1407 N N . GLY A 1 179 ? 12.375 -9.302 -6.717 1.00 72.19 179 GLY A N 1
ATOM 1408 C CA . GLY A 1 179 ? 11.546 -10.149 -5.828 1.00 72.19 179 GLY A CA 1
ATOM 1409 C C . GLY A 1 179 ? 10.863 -9.483 -4.618 1.00 72.19 179 GLY A C 1
ATOM 1410 O O . GLY A 1 179 ? 10.173 -10.150 -3.855 1.00 72.19 179 GLY A O 1
ATOM 1411 N N . LYS A 1 180 ? 11.040 -8.176 -4.421 1.00 85.44 180 LYS A N 1
ATOM 1412 C CA . LYS A 1 180 ? 10.355 -7.360 -3.414 1.00 85.44 180 LYS A CA 1
ATOM 1413 C C . LYS A 1 180 ? 9.227 -6.482 -3.997 1.00 85.44 180 LYS A C 1
ATOM 1415 O O . LYS A 1 180 ? 8.532 -5.806 -3.235 1.00 85.44 180 LYS A O 1
ATOM 1420 N N . MET A 1 181 ? 9.038 -6.501 -5.316 1.00 93.44 181 MET A N 1
ATOM 1421 C CA . MET A 1 181 ? 7.983 -5.802 -6.043 1.00 93.44 181 MET A CA 1
ATOM 1422 C C . MET A 1 181 ? 6.755 -6.699 -6.209 1.00 93.44 181 MET A C 1
ATOM 1424 O O . MET A 1 181 ? 6.884 -7.893 -6.474 1.00 93.44 181 MET A O 1
ATOM 1428 N N . ALA A 1 182 ? 5.568 -6.122 -6.035 1.00 93.12 182 ALA A N 1
ATOM 1429 C CA . ALA A 1 182 ? 4.302 -6.823 -6.186 1.00 93.12 182 ALA A CA 1
ATOM 1430 C C . ALA A 1 182 ? 3.861 -6.831 -7.653 1.00 93.12 182 ALA A C 1
ATOM 1432 O O . ALA A 1 182 ? 3.633 -7.895 -8.212 1.00 93.12 182 ALA A O 1
ATOM 1433 N N . PHE A 1 183 ? 3.787 -5.675 -8.308 1.00 91.75 183 PHE A N 1
ATOM 1434 C CA . PHE A 1 183 ? 3.381 -5.602 -9.713 1.00 91.75 183 PHE A CA 1
ATOM 1435 C C . PHE A 1 183 ? 3.925 -4.345 -10.395 1.00 91.75 183 PHE A C 1
ATOM 1437 O O . PHE A 1 183 ? 4.146 -3.324 -9.745 1.00 91.75 183 PHE A O 1
ATOM 1444 N N . MET A 1 184 ? 4.130 -4.412 -11.708 1.00 89.25 184 MET A N 1
ATOM 1445 C CA . MET A 1 184 ? 4.469 -3.260 -12.546 1.00 89.25 184 MET A CA 1
ATOM 1446 C C . MET A 1 184 ? 3.214 -2.477 -12.952 1.00 89.25 184 MET A C 1
ATOM 1448 O O . MET A 1 184 ? 2.133 -3.059 -13.077 1.00 89.25 184 MET A O 1
ATOM 1452 N N . THR A 1 185 ? 3.353 -1.161 -13.128 1.00 83.25 185 THR A N 1
ATOM 1453 C CA . THR A 1 185 ? 2.282 -0.280 -13.639 1.00 83.25 185 THR A CA 1
ATOM 1454 C C . THR A 1 185 ? 2.197 -0.295 -15.163 1.00 83.25 185 THR A C 1
ATOM 1456 O O . THR A 1 185 ? 1.140 -0.005 -15.716 1.00 83.25 185 THR A O 1
ATOM 1459 N N . LEU A 1 186 ? 3.300 -0.636 -15.830 1.00 73.38 186 LEU A N 1
ATOM 1460 C CA . LEU A 1 186 ? 3.396 -0.770 -17.279 1.00 73.38 186 LEU A CA 1
ATOM 1461 C C . LEU A 1 186 ? 3.019 -2.191 -17.704 1.00 73.38 186 LEU A C 1
ATOM 1463 O O . LEU A 1 186 ? 3.315 -3.148 -16.990 1.00 73.38 186 LEU A O 1
ATOM 1467 N N . ASP A 1 187 ? 2.393 -2.336 -18.870 1.00 69.06 187 ASP A N 1
ATOM 1468 C CA . ASP A 1 187 ? 2.178 -3.658 -19.453 1.00 69.06 187 ASP A CA 1
ATOM 1469 C C . ASP A 1 187 ? 3.512 -4.216 -19.978 1.00 69.06 187 ASP A C 1
ATOM 1471 O O . ASP A 1 187 ? 4.233 -3.492 -20.675 1.00 69.06 187 ASP A O 1
ATOM 1475 N N . PRO A 1 188 ? 3.857 -5.481 -19.672 1.00 65.81 188 PRO A N 1
ATOM 1476 C CA . PRO A 1 188 ? 5.067 -6.100 -20.197 1.00 65.81 188 PRO A CA 1
ATOM 1477 C C . PRO A 1 188 ? 5.005 -6.146 -21.727 1.00 65.81 188 PRO A C 1
ATOM 1479 O O . PRO A 1 188 ? 4.012 -6.579 -22.315 1.00 65.81 188 PRO A O 1
ATOM 1482 N N . CYS A 1 189 ? 6.072 -5.690 -22.379 1.00 62.66 189 CYS A N 1
ATOM 1483 C CA . CYS A 1 189 ? 6.181 -5.695 -23.833 1.00 62.66 189 CYS A CA 1
ATOM 1484 C C . CYS A 1 189 ? 6.771 -7.012 -24.355 1.00 62.66 189 CYS A C 1
ATOM 1486 O O . CYS A 1 189 ? 6.544 -7.364 -25.513 1.00 62.66 189 CYS A O 1
ATOM 1488 N N . GLY A 1 190 ? 7.514 -7.744 -23.512 1.00 57.94 190 GLY A N 1
ATOM 1489 C CA . GLY A 1 190 ? 8.118 -9.035 -23.845 1.00 57.94 190 GLY A CA 1
ATOM 1490 C C . GLY A 1 190 ? 9.316 -8.943 -24.797 1.00 57.94 190 GLY A C 1
ATOM 1491 O O . GLY A 1 190 ? 9.902 -9.967 -25.143 1.00 57.94 190 GLY A O 1
ATOM 1492 N N . ILE A 1 191 ? 9.730 -7.736 -25.191 1.00 56.16 191 ILE A N 1
ATOM 1493 C CA . ILE A 1 191 ? 10.872 -7.480 -26.078 1.00 56.16 191 ILE A CA 1
ATOM 1494 C C . ILE A 1 191 ? 12.074 -7.066 -25.226 1.00 56.16 191 ILE A C 1
ATOM 1496 O O . ILE A 1 191 ? 11.981 -6.124 -24.442 1.00 56.16 191 ILE A O 1
ATOM 1500 N N . GLU A 1 192 ? 13.193 -7.782 -25.345 1.00 53.88 192 GLU A N 1
ATOM 1501 C CA . GLU A 1 192 ? 14.431 -7.391 -24.665 1.00 53.88 192 GLU A CA 1
ATOM 1502 C C . GLU A 1 192 ? 14.972 -6.105 -25.303 1.00 53.88 192 GLU A C 1
ATOM 1504 O O . GLU A 1 192 ? 15.205 -6.033 -26.510 1.00 53.88 192 GLU A O 1
ATOM 1509 N N . LEU A 1 193 ? 15.131 -5.074 -24.478 1.00 51.84 193 LEU A N 1
ATOM 1510 C CA . LEU A 1 193 ? 15.753 -3.807 -24.828 1.00 51.84 193 LEU A CA 1
ATOM 1511 C C . LEU A 1 193 ? 17.232 -3.898 -24.484 1.00 51.84 193 LEU A C 1
ATOM 1513 O O . LEU A 1 193 ? 17.674 -3.487 -23.411 1.00 51.84 193 LEU A O 1
ATOM 1517 N N . THR A 1 194 ? 18.030 -4.426 -25.389 1.00 48.56 194 THR A N 1
ATOM 1518 C CA . THR A 1 194 ? 19.473 -4.254 -25.278 1.00 48.56 194 THR A CA 1
ATOM 1519 C C . THR A 1 194 ? 19.808 -2.758 -25.419 1.00 48.56 194 THR A C 1
ATOM 1521 O O . THR A 1 194 ? 19.166 -2.010 -26.161 1.00 48.56 194 THR A O 1
ATOM 1524 N N . SER A 1 195 ? 20.722 -2.289 -24.567 1.00 42.84 195 SER A N 1
ATOM 1525 C CA . SER A 1 195 ? 21.292 -0.947 -24.656 1.00 42.84 195 SER A CA 1
ATOM 1526 C C . SER A 1 195 ? 22.699 -1.104 -25.214 1.00 42.84 195 SER A C 1
ATOM 1528 O O . SER A 1 195 ? 23.429 -1.968 -24.716 1.00 42.84 195 SER A O 1
ATOM 1530 N N . PRO A 1 196 ? 23.141 -0.242 -26.144 1.00 39.81 196 PRO A N 1
ATOM 1531 C CA . PRO A 1 196 ? 24.504 -0.301 -26.648 1.00 39.81 196 PRO A CA 1
ATOM 1532 C C . PRO A 1 196 ? 25.505 -0.148 -25.494 1.00 39.81 196 PRO A C 1
ATOM 1534 O O . PRO A 1 196 ? 25.334 0.703 -24.612 1.00 39.81 196 PRO A O 1
ATOM 1537 N N . GLU A 1 197 ? 26.561 -0.968 -25.488 1.00 40.75 197 GLU A N 1
ATOM 1538 C CA . GLU A 1 197 ? 27.652 -0.843 -24.521 1.00 40.75 197 GLU A CA 1
ATOM 1539 C C . GLU A 1 197 ? 28.246 0.574 -24.593 1.00 40.75 197 GLU A C 1
ATOM 1541 O O . GLU A 1 197 ? 28.599 1.060 -25.672 1.00 40.75 197 GLU A O 1
ATOM 1546 N N . ARG A 1 198 ? 28.396 1.240 -23.433 1.00 41.78 198 ARG A N 1
ATOM 1547 C CA . ARG A 1 198 ? 28.897 2.631 -23.306 1.00 41.78 198 ARG A CA 1
ATOM 1548 C C . ARG A 1 198 ? 30.175 2.919 -24.101 1.00 41.78 198 ARG A C 1
ATOM 1550 O O . ARG A 1 198 ? 30.446 4.077 -24.396 1.00 41.78 198 ARG A O 1
ATOM 1557 N N . GLN A 1 199 ? 30.970 1.901 -24.421 1.00 41.50 199 GLN A N 1
ATOM 1558 C CA . GLN A 1 199 ? 32.220 2.054 -25.162 1.00 41.50 199 GLN A CA 1
ATOM 1559 C C . GLN A 1 199 ? 32.035 2.365 -26.656 1.00 41.50 199 GLN A C 1
ATOM 1561 O O . GLN A 1 199 ? 32.990 2.819 -27.281 1.00 41.50 199 GLN A O 1
ATOM 1566 N N . MET A 1 200 ? 30.845 2.171 -27.240 1.00 41.75 200 MET A N 1
ATOM 1567 C CA . MET A 1 200 ? 30.644 2.339 -28.689 1.00 41.75 200 MET A CA 1
ATOM 1568 C C . MET A 1 200 ? 30.103 3.712 -29.111 1.00 41.75 200 MET A C 1
ATOM 1570 O O . MET A 1 200 ? 30.094 4.028 -30.301 1.00 41.75 200 MET A O 1
ATOM 1574 N N . ILE A 1 201 ? 29.684 4.554 -28.163 1.00 43.91 201 ILE A N 1
ATOM 1575 C CA . ILE A 1 201 ? 29.118 5.875 -28.456 1.00 43.91 201 ILE A CA 1
ATOM 1576 C C . ILE A 1 201 ? 30.182 6.930 -28.148 1.00 43.91 201 ILE A C 1
ATOM 1578 O O . ILE A 1 201 ? 30.438 7.262 -26.993 1.00 43.91 201 ILE A O 1
ATOM 1582 N N . GLN A 1 202 ? 30.824 7.466 -29.192 1.00 45.94 202 GLN A N 1
ATOM 1583 C CA . GLN A 1 202 ? 31.641 8.677 -29.057 1.00 45.94 202 GLN A CA 1
ATOM 1584 C C . GLN A 1 202 ? 30.764 9.791 -28.466 1.00 45.94 202 GLN A C 1
ATOM 1586 O O . GLN A 1 202 ? 29.602 9.897 -28.853 1.00 45.94 202 GLN A O 1
ATOM 1591 N N . SER A 1 203 ? 31.298 10.644 -27.580 1.00 46.31 203 SER A N 1
ATOM 1592 C CA . SER A 1 203 ? 30.514 11.639 -26.811 1.00 46.31 203 SER A CA 1
ATOM 1593 C C . SER A 1 203 ? 29.676 12.616 -27.652 1.00 46.31 203 SER A C 1
ATOM 1595 O O . SER A 1 203 ? 28.883 13.372 -27.102 1.00 46.31 203 SER A O 1
ATOM 1597 N N . ASN A 1 204 ? 29.848 12.603 -28.977 1.00 50.91 204 ASN A N 1
ATOM 1598 C CA . ASN A 1 204 ? 29.229 13.509 -29.937 1.00 50.91 204 ASN A CA 1
ATOM 1599 C C . ASN A 1 204 ? 28.394 12.762 -31.001 1.00 50.91 204 ASN A C 1
ATOM 1601 O O . ASN A 1 204 ? 27.989 13.365 -31.994 1.00 50.91 204 ASN A O 1
ATOM 1605 N N . ALA A 1 205 ? 28.186 11.448 -30.860 1.00 46.88 205 ALA A N 1
ATOM 1606 C CA . ALA A 1 205 ? 27.441 10.656 -31.831 1.00 46.88 205 ALA A CA 1
ATOM 1607 C C . ALA A 1 205 ? 25.926 10.879 -31.680 1.00 46.88 205 ALA A C 1
ATOM 1609 O O . ALA A 1 205 ? 25.364 10.721 -30.597 1.00 46.88 205 ALA A O 1
ATOM 1610 N N . THR A 1 206 ? 25.254 11.227 -32.779 1.00 43.53 206 THR A N 1
ATOM 1611 C CA . THR A 1 206 ? 23.789 11.292 -32.834 1.00 43.53 206 THR A CA 1
ATOM 1612 C C . THR A 1 206 ? 23.229 9.877 -32.939 1.00 43.53 206 THR A C 1
ATOM 1614 O O . THR A 1 206 ? 23.442 9.200 -33.946 1.00 43.53 206 THR A O 1
ATOM 1617 N N . LEU A 1 207 ? 22.509 9.429 -31.910 1.00 44.66 207 LEU A N 1
ATOM 1618 C CA . LEU A 1 207 ? 21.795 8.156 -31.932 1.00 44.66 207 LEU A CA 1
ATOM 1619 C C . LEU A 1 207 ? 20.389 8.384 -32.506 1.00 44.66 207 LEU A C 1
ATOM 1621 O O . LEU A 1 207 ? 19.580 9.091 -31.909 1.00 44.66 207 LEU A O 1
ATOM 1625 N N . GLY A 1 208 ? 20.105 7.810 -33.674 1.00 43.22 208 GLY A N 1
ATOM 1626 C CA . GLY A 1 208 ? 18.761 7.806 -34.250 1.00 43.22 208 GLY A CA 1
ATOM 1627 C C . GLY A 1 208 ? 18.010 6.548 -33.824 1.00 43.22 208 GLY A C 1
ATOM 1628 O O . GLY A 1 208 ? 18.404 5.449 -34.211 1.00 43.22 208 GLY A O 1
ATOM 1629 N N . VAL A 1 209 ? 16.933 6.702 -33.055 1.00 45.97 209 VAL A N 1
ATOM 1630 C CA . VAL A 1 209 ? 16.009 5.607 -32.725 1.00 45.97 209 VAL A CA 1
ATOM 1631 C C . VAL A 1 209 ? 14.801 5.730 -33.648 1.00 45.97 209 VAL A C 1
ATOM 1633 O O . VAL A 1 209 ? 14.073 6.717 -33.571 1.00 45.97 209 VAL A O 1
ATOM 1636 N N . TYR A 1 210 ? 14.596 4.757 -34.539 1.00 42.81 210 TYR A N 1
ATOM 1637 C CA . TYR A 1 210 ? 13.386 4.694 -35.357 1.00 42.81 210 TYR A CA 1
ATOM 1638 C C . TYR A 1 210 ? 12.406 3.702 -34.745 1.00 42.81 210 TYR A C 1
ATOM 1640 O O . TYR A 1 210 ? 12.640 2.491 -34.726 1.00 42.81 210 TYR A O 1
ATOM 1648 N N . ILE A 1 211 ? 11.302 4.245 -34.248 1.00 46.78 211 ILE A N 1
ATOM 1649 C CA . ILE A 1 211 ? 10.167 3.483 -33.744 1.00 46.78 211 ILE A CA 1
ATOM 1650 C C . ILE A 1 211 ? 9.200 3.328 -34.918 1.00 46.78 211 ILE A C 1
ATOM 1652 O O . ILE A 1 211 ? 8.833 4.321 -35.546 1.00 46.78 211 ILE A O 1
ATOM 1656 N N . ASP A 1 212 ? 8.808 2.093 -35.242 1.00 43.12 212 ASP A N 1
ATOM 1657 C CA . ASP A 1 212 ? 7.766 1.847 -36.245 1.00 43.12 212 ASP A CA 1
ATOM 1658 C C . ASP A 1 212 ? 6.528 2.690 -35.893 1.00 43.12 212 ASP A C 1
ATOM 1660 O O . ASP A 1 212 ? 6.067 2.675 -34.752 1.00 43.12 212 ASP A O 1
ATOM 1664 N N . ALA A 1 213 ? 5.978 3.430 -36.858 1.00 45.19 213 ALA A N 1
ATOM 1665 C CA . ALA A 1 213 ? 4.804 4.274 -36.638 1.00 45.19 213 ALA A CA 1
ATOM 1666 C C . ALA A 1 213 ? 3.604 3.478 -36.081 1.00 45.19 213 ALA A C 1
ATOM 1668 O O . ALA A 1 213 ? 2.778 4.024 -35.356 1.00 45.19 213 ALA A O 1
ATOM 1669 N N . GLN A 1 214 ? 3.532 2.168 -36.352 1.00 41.66 214 GLN A N 1
ATOM 1670 C CA . GLN A 1 214 ? 2.517 1.276 -35.785 1.00 41.66 214 GLN A CA 1
ATOM 1671 C C . GLN A 1 214 ? 2.742 0.892 -34.310 1.00 41.66 214 GLN A C 1
ATOM 1673 O O . GLN A 1 214 ? 1.872 0.240 -33.722 1.00 41.66 214 GLN A O 1
ATOM 1678 N N . LEU A 1 215 ? 3.910 1.225 -33.754 1.00 45.69 215 LEU A N 1
ATOM 1679 C CA . LEU A 1 215 ? 4.284 1.109 -32.339 1.00 45.69 215 LEU A CA 1
ATOM 1680 C C . LEU A 1 215 ? 4.231 2.473 -31.624 1.00 45.69 215 LEU A C 1
ATOM 1682 O O . LEU A 1 215 ? 4.157 2.502 -30.400 1.00 45.69 215 LEU A O 1
ATOM 1686 N N . ALA A 1 216 ? 4.253 3.584 -32.371 1.00 43.41 216 ALA A N 1
ATOM 1687 C CA . ALA A 1 216 ? 4.153 4.947 -31.841 1.00 43.41 216 ALA A CA 1
ATOM 1688 C C . ALA A 1 216 ? 2.717 5.342 -31.443 1.00 43.41 216 ALA A C 1
ATOM 1690 O O . ALA A 1 216 ? 2.529 6.171 -30.555 1.00 43.41 216 ALA A O 1
ATOM 1691 N N . GLU A 1 217 ? 1.704 4.735 -32.068 1.00 45.16 217 GLU A N 1
ATOM 1692 C CA . GLU A 1 217 ? 0.296 4.918 -31.707 1.00 45.16 217 GLU A CA 1
ATOM 1693 C C . GLU A 1 217 ? -0.262 3.625 -31.090 1.00 45.16 217 GLU A C 1
ATOM 1695 O O . GLU A 1 217 ? -0.404 2.620 -31.800 1.00 45.16 217 GLU A O 1
ATOM 1700 N N . PRO A 1 218 ? -0.600 3.606 -29.786 1.00 44.69 218 PRO A N 1
ATOM 1701 C CA . PRO A 1 218 ? -1.190 2.431 -29.164 1.00 44.69 218 PRO A CA 1
ATOM 1702 C C . PRO A 1 218 ? -2.589 2.191 -29.744 1.00 44.69 218 PRO A C 1
ATOM 1704 O O . PRO A 1 218 ? -3.554 2.878 -29.417 1.00 44.69 218 PRO A O 1
ATOM 1707 N N . LYS A 1 219 ? -2.710 1.197 -30.629 1.00 43.94 219 LYS A N 1
ATOM 1708 C CA . LYS A 1 219 ? -4.007 0.604 -30.982 1.00 43.94 219 LYS A CA 1
ATOM 1709 C C . LYS A 1 219 ? -4.415 -0.371 -29.881 1.00 43.94 219 LYS A C 1
ATOM 1711 O O . LYS A 1 219 ? -3.553 -1.061 -29.336 1.00 43.94 219 LYS A O 1
ATOM 1716 N N . GLU A 1 220 ? -5.715 -0.446 -29.582 1.00 43.12 220 GLU A N 1
ATOM 1717 C CA . GLU A 1 220 ? -6.268 -1.386 -28.595 1.00 43.12 220 GLU A CA 1
ATOM 1718 C C . GLU A 1 220 ? -5.647 -2.785 -28.752 1.00 43.12 220 GLU A C 1
ATOM 1720 O O . GLU A 1 220 ? -5.684 -3.382 -29.830 1.00 43.12 220 GLU A O 1
ATOM 1725 N N . GLY A 1 221 ? -5.040 -3.289 -27.672 1.00 42.97 221 GLY A N 1
ATOM 1726 C CA . GLY A 1 221 ? -4.418 -4.614 -27.631 1.00 42.97 221 GLY A CA 1
ATOM 1727 C C . GLY A 1 221 ? -2.926 -4.686 -27.990 1.00 42.97 221 GLY A C 1
ATOM 1728 O O . GLY A 1 221 ? -2.410 -5.797 -28.100 1.00 42.97 221 GLY A O 1
ATOM 1729 N N . ARG A 1 222 ? -2.214 -3.560 -28.163 1.00 39.72 222 ARG A N 1
ATOM 1730 C CA . ARG A 1 222 ? -0.739 -3.529 -28.291 1.00 39.72 222 ARG A CA 1
ATOM 1731 C C . ARG A 1 222 ? -0.087 -2.853 -27.071 1.00 39.72 222 ARG A C 1
ATOM 1733 O O . ARG A 1 222 ? -0.616 -1.840 -26.619 1.00 39.72 222 ARG A O 1
ATOM 1740 N N . PRO A 1 223 ? 1.036 -3.379 -26.538 1.00 40.53 223 PRO A N 1
ATOM 1741 C CA . PRO A 1 223 ? 1.705 -2.794 -25.377 1.00 40.53 223 PRO A CA 1
ATOM 1742 C C . PRO A 1 223 ? 2.296 -1.420 -25.715 1.00 40.53 223 PRO A C 1
ATOM 1744 O O . PRO A 1 223 ? 2.827 -1.215 -26.809 1.00 40.53 223 PRO A O 1
ATOM 1747 N N . ASN A 1 224 ? 2.225 -0.486 -24.763 1.00 43.75 224 ASN A N 1
ATOM 1748 C CA . ASN A 1 224 ? 2.911 0.801 -24.863 1.00 43.75 224 ASN A CA 1
ATOM 1749 C C . ASN A 1 224 ? 4.426 0.566 -24.888 1.00 43.75 224 ASN A C 1
ATOM 1751 O O . ASN A 1 224 ? 5.017 0.171 -23.884 1.00 43.75 224 ASN A O 1
ATOM 1755 N N . LEU A 1 225 ? 5.067 0.842 -26.022 1.00 42.62 225 LEU A N 1
ATOM 1756 C CA . LEU A 1 225 ? 6.523 0.873 -26.114 1.00 42.62 225 LEU A CA 1
ATOM 1757 C C . LEU A 1 225 ? 7.030 2.209 -25.575 1.00 42.62 225 LEU A C 1
ATOM 1759 O O . LE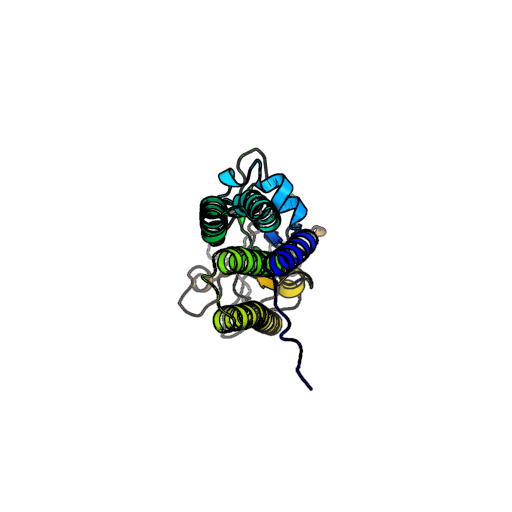U A 1 225 ? 7.078 3.210 -26.286 1.00 42.62 225 LEU A O 1
ATOM 1763 N N . TYR A 1 226 ? 7.392 2.225 -24.293 1.00 41.22 226 TYR A N 1
ATOM 1764 C CA . TYR A 1 226 ? 8.054 3.372 -23.681 1.00 41.22 226 TYR A CA 1
ATOM 1765 C C . TYR A 1 226 ? 9.573 3.208 -23.781 1.00 41.22 226 TYR A C 1
ATOM 1767 O O . TYR A 1 226 ? 10.172 2.408 -23.063 1.00 41.22 226 TYR A O 1
ATOM 1775 N N . PHE A 1 227 ? 10.199 3.970 -24.678 1.00 44.28 227 PHE A N 1
ATOM 1776 C CA . PHE A 1 227 ? 11.653 4.022 -24.808 1.00 44.28 227 PHE A CA 1
ATOM 1777 C C . PHE A 1 227 ? 12.217 5.132 -23.910 1.00 44.28 227 PHE A C 1
ATOM 1779 O O . PHE A 1 227 ? 11.794 6.281 -24.050 1.00 44.28 227 PHE A O 1
ATOM 1786 N N . PRO A 1 228 ? 13.178 4.847 -23.010 1.00 38.69 228 PRO A N 1
ATOM 1787 C CA . PRO A 1 228 ? 13.896 5.898 -22.301 1.00 38.69 228 PRO A CA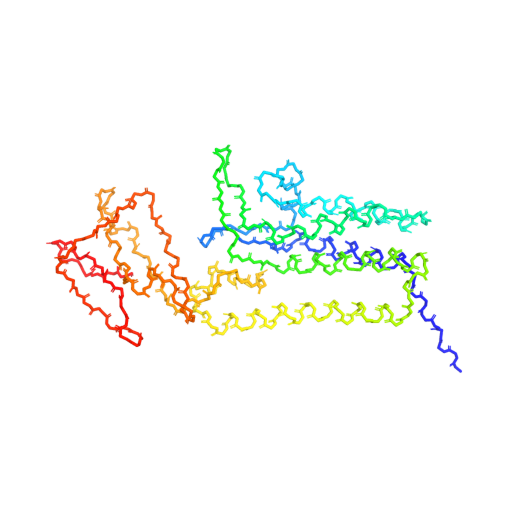 1
ATOM 1788 C C . PRO A 1 228 ? 14.770 6.660 -23.306 1.00 38.69 228 PRO A C 1
ATOM 1790 O O . PRO A 1 228 ? 15.821 6.182 -23.730 1.00 38.69 228 PRO A O 1
ATOM 1793 N N . LEU A 1 229 ? 14.302 7.832 -23.732 1.00 43.75 229 LEU A N 1
ATOM 1794 C CA . LEU A 1 229 ? 15.035 8.688 -24.658 1.00 43.75 229 LEU A CA 1
ATOM 1795 C C . LEU A 1 229 ? 16.146 9.425 -23.889 1.00 43.75 229 LEU A C 1
ATOM 1797 O O . LEU A 1 229 ? 15.862 10.012 -22.842 1.00 43.75 229 LEU A O 1
ATOM 1801 N N . PRO A 1 230 ? 17.406 9.399 -24.358 1.00 41.72 230 PRO A N 1
ATOM 1802 C CA . PRO A 1 230 ? 18.484 10.142 -23.714 1.00 41.72 230 PRO A CA 1
ATOM 1803 C C . PRO A 1 230 ? 18.246 11.660 -23.826 1.00 41.72 230 PRO A C 1
ATOM 1805 O O . PRO A 1 230 ? 17.534 12.118 -24.718 1.00 41.72 230 PRO A O 1
ATOM 1808 N N . GLU A 1 231 ? 18.866 12.453 -22.944 1.00 38.78 231 GLU A N 1
ATOM 1809 C CA . GLU A 1 231 ? 18.671 13.918 -22.855 1.00 38.78 231 GLU A CA 1
ATOM 1810 C C . GLU A 1 231 ? 18.957 14.674 -24.170 1.00 38.78 231 GLU A C 1
ATOM 1812 O O . GLU A 1 231 ? 18.475 15.784 -24.376 1.00 38.78 231 GLU A O 1
ATOM 1817 N N . ASN A 1 232 ? 19.714 14.065 -25.083 1.00 40.44 232 ASN A N 1
ATOM 1818 C CA . ASN A 1 232 ? 20.084 14.581 -26.400 1.00 40.44 232 ASN A CA 1
ATOM 1819 C C . ASN A 1 232 ? 19.317 13.915 -27.562 1.00 40.44 232 ASN A C 1
ATOM 1821 O O . ASN A 1 232 ? 19.815 13.879 -28.690 1.00 40.44 232 ASN A O 1
ATOM 1825 N N . TYR A 1 233 ? 18.130 13.366 -27.302 1.00 40.09 233 TYR A N 1
ATOM 1826 C CA . TYR A 1 233 ? 17.288 12.767 -28.332 1.00 40.09 233 TYR A CA 1
ATOM 1827 C C . TYR A 1 233 ? 16.879 13.779 -29.412 1.00 40.09 233 TYR A C 1
ATOM 1829 O O . TYR A 1 233 ? 16.359 14.857 -29.124 1.00 40.09 233 TYR A O 1
ATOM 1837 N N . ILE A 1 234 ? 17.073 13.392 -30.675 1.00 40.94 234 ILE A N 1
ATOM 1838 C CA . ILE A 1 234 ? 16.602 14.123 -31.852 1.00 40.94 234 ILE A CA 1
ATOM 1839 C C . ILE A 1 234 ? 15.794 13.142 -32.703 1.00 40.94 234 ILE A C 1
ATOM 1841 O O . ILE A 1 234 ? 16.332 12.152 -33.199 1.00 40.94 234 ILE A O 1
ATOM 1845 N N . GLU A 1 235 ? 14.505 13.420 -32.893 1.00 43.09 235 GLU A N 1
ATOM 1846 C CA . GLU A 1 235 ? 13.643 12.636 -33.779 1.00 43.09 235 GLU A CA 1
ATOM 1847 C C . GLU A 1 235 ? 13.987 12.947 -35.246 1.00 43.09 235 GLU A C 1
ATOM 1849 O O . GLU A 1 235 ? 13.721 14.042 -35.749 1.00 43.09 235 GLU A O 1
ATOM 1854 N N . ILE A 1 236 ? 14.597 11.992 -35.953 1.00 45.34 236 ILE A N 1
ATOM 1855 C CA . ILE A 1 236 ? 14.967 12.155 -37.365 1.00 45.34 236 ILE A CA 1
ATOM 1856 C C . ILE A 1 236 ? 13.891 11.512 -38.251 1.00 45.34 236 ILE A C 1
ATOM 1858 O O . ILE A 1 236 ? 13.818 10.294 -38.380 1.00 45.34 236 ILE A O 1
ATOM 1862 N N . LYS A 1 237 ? 13.084 12.341 -38.922 1.00 43.19 237 LYS A N 1
ATOM 1863 C CA . LYS A 1 237 ? 11.968 11.923 -39.800 1.00 43.19 237 LYS A CA 1
ATOM 1864 C C . LYS A 1 237 ? 12.374 11.632 -41.259 1.00 43.19 237 LYS A C 1
ATOM 1866 O O . LYS A 1 237 ? 11.655 12.020 -42.174 1.00 43.19 237 LYS A O 1
ATOM 1871 N N . SER A 1 238 ? 13.544 11.038 -41.514 1.00 40.72 238 SER A N 1
ATOM 1872 C CA . SER A 1 238 ? 14.112 10.954 -42.878 1.00 40.72 238 SER A CA 1
ATOM 1873 C C . SER A 1 238 ? 14.370 9.521 -43.376 1.00 40.72 238 SER A C 1
ATOM 1875 O O . SER A 1 238 ? 15.077 8.749 -42.732 1.00 40.72 238 SER A O 1
ATOM 1877 N N . ASP A 1 239 ? 13.882 9.230 -44.588 1.00 40.38 239 ASP A N 1
ATOM 1878 C CA . ASP A 1 239 ? 13.985 7.968 -45.341 1.00 40.38 239 ASP A CA 1
ATOM 1879 C C . ASP A 1 239 ? 15.392 7.681 -45.908 1.00 40.38 239 ASP A C 1
ATOM 1881 O O . ASP A 1 239 ? 15.625 7.834 -47.111 1.00 40.38 239 ASP A O 1
ATOM 1885 N N . ARG A 1 240 ? 16.364 7.226 -45.103 1.00 37.59 240 ARG A N 1
ATOM 1886 C CA . ARG A 1 240 ? 17.612 6.667 -45.673 1.00 37.59 240 ARG A CA 1
ATOM 1887 C C . ARG A 1 240 ? 18.009 5.311 -45.096 1.00 37.59 240 ARG A C 1
ATOM 1889 O O . ARG A 1 240 ? 17.967 5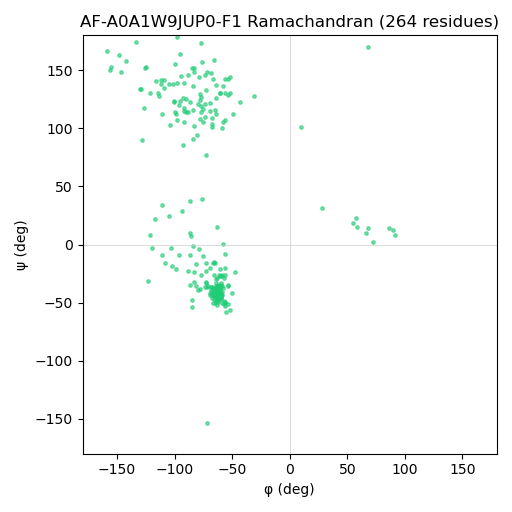.109 -43.892 1.00 37.59 240 ARG A O 1
ATOM 1896 N N . GLU A 1 241 ? 18.359 4.434 -46.044 1.00 39.72 241 GLU A N 1
ATOM 1897 C CA . GLU A 1 241 ? 18.899 3.064 -45.998 1.00 39.72 241 GLU A CA 1
ATOM 1898 C C . GLU A 1 241 ? 18.920 2.372 -44.627 1.00 39.72 241 GLU A C 1
ATOM 1900 O O . GLU A 1 241 ? 19.815 2.560 -43.808 1.00 39.72 241 GLU A O 1
ATOM 1905 N N . TRP A 1 242 ? 17.934 1.495 -44.429 1.00 39.56 242 TRP A N 1
ATOM 1906 C CA . TRP A 1 242 ? 17.743 0.702 -43.220 1.00 39.56 242 TRP A CA 1
ATOM 1907 C C . TRP A 1 242 ? 17.889 -0.792 -43.518 1.00 39.56 242 TRP A C 1
ATOM 1909 O O . TRP A 1 242 ? 17.339 -1.275 -44.510 1.00 39.56 242 TRP A O 1
ATOM 1919 N N . MET A 1 243 ? 18.513 -1.555 -42.616 1.00 34.66 243 MET A N 1
ATOM 1920 C CA . MET A 1 243 ? 18.388 -3.017 -42.607 1.00 34.66 243 MET A CA 1
ATOM 1921 C C . MET A 1 243 ? 17.237 -3.437 -41.689 1.00 34.66 243 MET A C 1
ATOM 1923 O O . MET A 1 243 ? 17.253 -3.182 -40.486 1.00 34.66 243 MET A O 1
ATOM 1927 N N . ALA A 1 244 ? 16.220 -4.083 -42.260 1.00 34.44 244 ALA A N 1
ATOM 1928 C CA . ALA A 1 244 ? 15.075 -4.591 -41.512 1.00 34.44 244 ALA A CA 1
ATOM 1929 C C . ALA A 1 244 ? 15.426 -5.921 -40.830 1.00 34.44 244 ALA A C 1
ATOM 1931 O O . ALA A 1 244 ? 15.749 -6.893 -41.510 1.00 34.44 244 ALA A O 1
ATOM 1932 N N . HIS A 1 245 ? 15.316 -5.983 -39.503 1.00 35.84 245 HIS A N 1
ATOM 1933 C CA . HIS A 1 245 ? 15.317 -7.252 -38.777 1.00 35.84 245 HIS A CA 1
ATOM 1934 C C . HIS A 1 245 ? 13.867 -7.678 -38.553 1.00 35.84 245 HIS A C 1
ATOM 1936 O O . HIS A 1 245 ? 13.048 -6.915 -38.042 1.00 35.84 245 HIS A O 1
ATOM 1942 N N . LYS A 1 246 ? 13.525 -8.881 -39.013 1.00 30.66 246 LYS A N 1
ATOM 1943 C CA . LYS A 1 246 ? 12.164 -9.414 -38.933 1.00 30.66 246 LYS A CA 1
ATOM 1944 C C . LYS A 1 246 ? 11.966 -10.051 -37.559 1.00 30.66 246 LYS A C 1
ATOM 1946 O O . LYS A 1 246 ? 12.606 -11.058 -37.277 1.00 30.66 246 LYS A O 1
ATOM 1951 N N . LEU A 1 247 ? 11.063 -9.508 -36.746 1.00 42.50 247 LEU A N 1
ATOM 1952 C CA . LEU A 1 247 ? 10.581 -10.144 -35.517 1.00 42.50 247 LEU A CA 1
ATOM 1953 C C . LEU A 1 247 ? 9.045 -10.070 -35.429 1.00 42.50 247 LEU A C 1
ATOM 1955 O O . LEU A 1 247 ? 8.379 -9.604 -36.353 1.00 42.50 247 LEU A O 1
ATOM 1959 N N . TYR A 1 248 ? 8.509 -10.731 -34.404 1.00 35.38 248 TYR A N 1
ATOM 1960 C CA . TYR A 1 248 ? 7.163 -11.307 -34.269 1.00 35.38 248 TYR A CA 1
ATOM 1961 C C . TYR A 1 248 ? 6.024 -10.579 -35.022 1.00 35.38 248 TYR A C 1
ATOM 1963 O O . TYR A 1 248 ? 5.832 -9.374 -34.894 1.00 35.38 248 TYR A O 1
ATOM 1971 N N . ASN A 1 249 ? 5.251 -11.325 -35.823 1.00 35.41 249 ASN A N 1
ATOM 1972 C CA . ASN A 1 249 ? 4.194 -10.814 -36.719 1.00 35.41 249 ASN A CA 1
ATOM 1973 C C . ASN A 1 249 ? 4.632 -9.778 -37.781 1.00 35.41 249 ASN A C 1
ATOM 1975 O O . ASN A 1 249 ? 3.781 -9.160 -38.416 1.00 35.41 249 ASN A O 1
ATOM 1979 N N . GLY A 1 250 ? 5.934 -9.633 -38.048 1.00 34.03 250 GLY A N 1
ATOM 1980 C CA . GLY A 1 250 ? 6.447 -8.793 -39.135 1.00 34.03 250 GLY A CA 1
ATOM 1981 C C . GLY A 1 250 ? 6.725 -7.338 -38.752 1.00 34.03 250 GLY A C 1
ATOM 1982 O O . GLY A 1 250 ? 6.962 -6.533 -39.648 1.00 34.03 250 GLY A O 1
ATOM 1983 N N . LEU A 1 251 ? 6.726 -7.014 -37.457 1.00 34.84 251 LEU A N 1
ATOM 1984 C CA . LEU A 1 251 ? 7.088 -5.699 -36.923 1.00 34.84 251 LEU A CA 1
ATOM 1985 C C . LEU A 1 251 ? 8.548 -5.726 -36.450 1.00 34.84 251 LEU A C 1
ATOM 1987 O O . LEU A 1 251 ? 9.003 -6.717 -35.878 1.00 34.84 251 LEU A O 1
ATOM 1991 N N . GLY A 1 252 ? 9.308 -4.663 -36.717 1.00 38.56 252 GLY A N 1
ATOM 1992 C CA . GLY A 1 252 ? 10.745 -4.632 -36.439 1.00 38.56 252 GLY A CA 1
ATOM 1993 C C . GLY A 1 252 ? 11.245 -3.248 -36.046 1.00 38.56 252 GLY A C 1
ATOM 1994 O O . GLY A 1 252 ? 10.740 -2.235 -36.521 1.00 38.56 252 GLY A O 1
ATOM 1995 N N . ILE A 1 253 ? 12.269 -3.219 -35.196 1.00 38.75 253 ILE A N 1
ATOM 1996 C CA . ILE A 1 253 ? 13.045 -2.017 -34.879 1.00 38.75 253 ILE A CA 1
ATOM 1997 C C . ILE A 1 253 ? 14.111 -1.859 -35.967 1.00 38.75 253 ILE A C 1
ATOM 1999 O O . ILE A 1 253 ? 14.738 -2.839 -36.380 1.00 38.75 253 ILE A O 1
ATOM 2003 N N . ARG A 1 254 ? 14.314 -0.635 -36.460 1.00 39.78 254 ARG A N 1
ATOM 2004 C CA . ARG A 1 254 ? 15.382 -0.321 -37.417 1.00 39.78 254 ARG A CA 1
ATOM 2005 C C . ARG A 1 254 ? 16.386 0.610 -36.744 1.00 39.78 254 ARG A C 1
ATOM 2007 O O . ARG A 1 254 ? 16.005 1.640 -36.200 1.00 39.78 254 ARG A O 1
ATOM 2014 N N . VAL A 1 255 ? 17.664 0.242 -36.783 1.00 38.16 255 VAL A N 1
ATOM 2015 C CA . VAL A 1 255 ? 18.768 1.036 -36.221 1.00 38.16 255 VAL A CA 1
ATOM 2016 C C . VAL A 1 255 ? 19.596 1.601 -37.371 1.00 38.16 255 VAL A C 1
ATOM 2018 O O . VAL A 1 255 ? 19.883 0.894 -38.339 1.00 38.16 255 VAL A O 1
ATOM 2021 N N . LEU A 1 256 ? 19.949 2.885 -37.288 1.00 37.03 256 LEU A N 1
ATOM 2022 C CA . LEU A 1 256 ? 20.739 3.571 -38.307 1.00 37.03 256 LEU A CA 1
ATOM 2023 C C . LEU A 1 256 ? 22.215 3.161 -38.174 1.00 37.03 256 LEU A C 1
ATOM 2025 O O . LEU A 1 256 ? 22.841 3.408 -37.145 1.00 37.03 256 LEU A O 1
ATOM 2029 N N . GLN A 1 257 ? 22.785 2.562 -3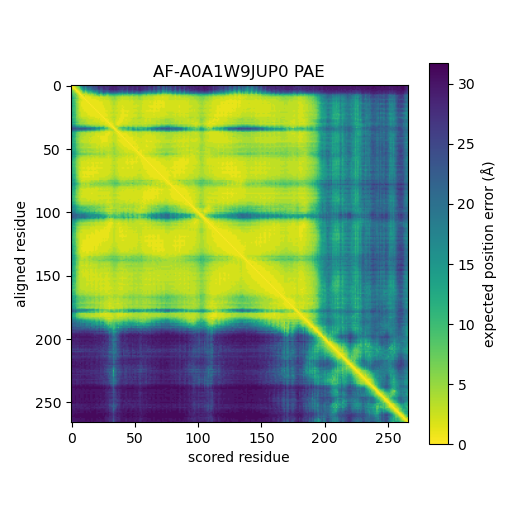9.219 1.00 34.91 257 GLN A N 1
ATOM 2030 C CA . GLN A 1 257 ? 24.211 2.244 -39.271 1.00 34.91 257 GLN A CA 1
ATOM 2031 C C . GLN A 1 257 ? 25.007 3.516 -39.605 1.00 34.91 257 GLN A C 1
ATOM 2033 O O . GLN A 1 257 ? 24.762 4.166 -40.623 1.00 34.91 257 GLN A O 1
ATOM 2038 N N . THR A 1 258 ? 25.977 3.895 -38.772 1.00 33.00 258 THR A N 1
ATOM 2039 C CA . THR A 1 258 ? 26.941 4.935 -39.157 1.00 33.00 258 THR A CA 1
ATOM 2040 C C . THR A 1 258 ? 27.903 4.372 -40.209 1.00 33.00 258 THR A C 1
ATOM 2042 O O . THR A 1 258 ? 28.205 3.181 -40.230 1.00 33.00 258 THR A O 1
ATOM 2045 N N . LYS A 1 259 ? 28.392 5.230 -41.115 1.00 34.88 259 LYS A N 1
ATOM 2046 C CA . LYS A 1 259 ? 29.193 4.887 -42.314 1.00 34.88 259 LYS A CA 1
ATOM 2047 C C . LYS A 1 259 ? 30.565 4.223 -42.054 1.00 34.88 259 LYS A C 1
ATOM 2049 O O . LYS A 1 259 ? 31.394 4.165 -42.957 1.00 34.88 259 LYS A O 1
ATOM 2054 N N . GLN A 1 260 ? 30.825 3.722 -40.851 1.00 31.64 260 GLN A N 1
ATOM 2055 C CA . GLN A 1 260 ? 32.056 3.033 -40.480 1.00 31.64 260 GLN A CA 1
ATOM 2056 C C . GLN A 1 260 ? 31.731 1.686 -39.828 1.00 31.64 260 GLN A C 1
ATOM 2058 O O . GLN A 1 260 ? 31.560 1.612 -38.622 1.00 31.64 260 GLN A O 1
ATOM 2063 N N . ASN A 1 261 ? 31.628 0.650 -40.669 1.00 30.22 261 ASN A N 1
ATOM 2064 C CA . ASN A 1 261 ? 31.962 -0.771 -40.462 1.00 30.22 261 ASN A CA 1
ATOM 2065 C C . ASN A 1 261 ? 31.913 -1.420 -39.060 1.00 30.22 261 ASN A C 1
ATOM 2067 O O . ASN A 1 261 ? 32.621 -2.394 -38.827 1.00 30.22 261 ASN A O 1
ATOM 2071 N N . ASN A 1 262 ? 31.035 -0.983 -38.167 1.00 29.83 262 ASN A N 1
ATOM 2072 C CA . ASN A 1 262 ? 30.733 -1.694 -36.935 1.00 29.83 262 ASN A CA 1
ATOM 2073 C C . ASN A 1 262 ? 29.285 -2.176 -36.996 1.00 29.83 262 ASN A C 1
ATOM 2075 O O . ASN A 1 262 ? 28.374 -1.446 -37.396 1.00 29.83 262 ASN A O 1
ATOM 2079 N N . TYR A 1 263 ? 29.115 -3.460 -36.699 1.00 24.55 263 TYR A N 1
ATOM 2080 C CA . TYR A 1 263 ? 27.834 -4.151 -36.695 1.00 24.55 263 TYR A CA 1
ATOM 2081 C C . TYR A 1 263 ? 26.824 -3.405 -35.809 1.00 24.55 263 TYR A C 1
ATOM 2083 O O . TYR A 1 263 ? 27.216 -2.902 -34.754 1.00 24.55 263 TYR A O 1
ATOM 2091 N N . PRO A 1 264 ? 25.538 -3.332 -36.195 1.00 29.50 264 PRO A N 1
ATOM 2092 C CA . PRO A 1 264 ? 24.515 -2.818 -35.302 1.00 29.50 264 PRO A CA 1
ATOM 2093 C C . PRO A 1 264 ? 24.347 -3.796 -34.134 1.00 29.50 264 PRO A C 1
ATOM 2095 O O . PRO A 1 264 ? 23.853 -4.909 -34.300 1.00 29.50 264 PRO A O 1
ATOM 2098 N N . VAL A 1 265 ? 24.811 -3.369 -32.965 1.00 28.73 265 VAL A N 1
ATOM 2099 C CA . VAL A 1 265 ? 24.512 -3.968 -31.666 1.00 28.73 265 VAL A CA 1
ATOM 2100 C C . VAL A 1 265 ? 23.263 -3.247 -31.166 1.00 28.73 265 VAL A C 1
ATOM 2102 O O . VAL A 1 265 ? 23.299 -2.027 -30.985 1.00 28.73 265 VAL A O 1
ATOM 2105 N N . LEU A 1 266 ? 22.151 -3.981 -31.049 1.00 34.94 266 LEU A N 1
ATOM 2106 C CA . LEU A 1 266 ? 21.060 -3.573 -30.170 1.00 34.94 266 LEU A CA 1
ATOM 2107 C C . LEU A 1 266 ? 21.601 -3.644 -28.743 1.00 34.94 266 LEU A C 1
ATOM 2109 O O . LEU A 1 266 ? 22.311 -4.625 -28.435 1.00 34.94 266 LEU A O 1
#

Rad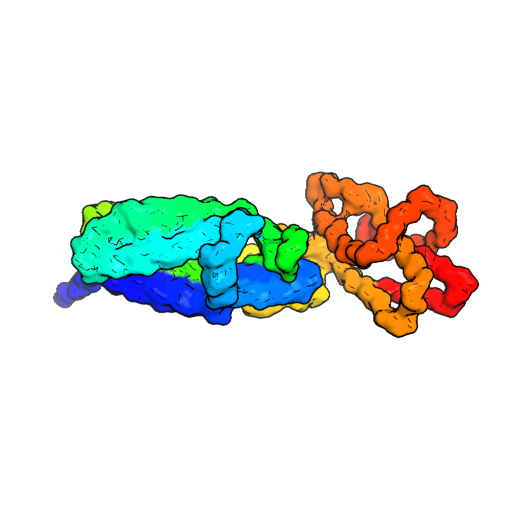ius of gyration: 24.34 Å; Cα contacts (8 Å, |Δi|>4): 377; chains: 1; bounding box: 53×50×73 Å

Mean predicted aligned error: 12.85 Å

Sequence (266 aa):
MQLAKLRIEPSHLAIAALCLWFFSLFFPGFKYGFGGETLNGIYILLLGIPFGWMSNGWAVYANVFFISVFFKVISEKKPVWSVLFMVGFAATLPLCNEILVNENGGMSPITAWGWGAIIWIEALILMICAALLQKGILNARGLWLSGVLVIAIFLGAYQVHLRQLREANEQEKTLFLSGKMAFMTLDPCGIELTSPERQMIQSNATLGVYIDAQLAEPKEGRPNLYFPLPENYIEIKSDREWMAHKLYNGLGIRVLQTKQNNYPVL

Secondary structure (DSSP, 8-state):
---------HHHHHHHHHHHHHHHTTSEEEEESTT-PEEEHHHHHHHHHHHGGGGT-GGGGHHHHHHHHHHHHHTT---HHHHHHHHHHHTTGGG--EEE-STT--EEEEEEEEHHHHHHHHHHHHHHHHHHHHTT---HHHHHHHHHHHHHHHHHHHHHHHHHHHHS-HHHHHHH--TTEEEESSPP---------GGGS-TT----EE--HHHHS--TTS--------TT----------PPP-BGGGB--EEPPPSS------

pLDDT: mean 75.23, std 24.06, range [24.55, 98.44]

Solvent-accessible surface area (backbone atoms only — not comparable to full-atom values): 15105 Å² total; per-residue (Å²): 134,83,76,75,75,82,76,82,50,36,52,59,35,31,51,52,15,49,53,37,38,57,54,15,28,79,26,30,29,32,28,30,43,91,61,51,59,71,40,30,27,49,56,47,48,68,50,22,66,84,48,11,74,82,33,46,31,44,27,45,56,14,56,62,24,46,56,51,28,43,56,21,50,69,67,75,40,88,40,62,66,33,48,51,49,20,51,56,24,44,69,34,44,86,62,41,51,40,40,74,78,45,96,87,71,43,70,33,47,52,39,16,38,11,46,13,45,54,39,35,52,45,14,51,53,34,38,50,48,16,54,34,37,68,69,66,72,44,48,76,67,54,53,50,51,50,52,52,48,47,52,48,52,53,51,50,48,50,50,48,26,55,49,51,65,69,56,30,38,74,61,52,33,64,46,43,49,40,94,58,36,36,41,55,70,62,66,66,71,55,69,84,80,58,68,64,64,79,89,76,58,59,100,82,64,85,72,55,81,50,73,45,70,82,56,74,50,75,52,95,93,51,59,72,72,82,74,91,71,59,100,81,66,57,90,76,95,70,98,69,87,70,67,83,50,85,40,84,100,74,52,49,67,40,63,72,73,66,99,66,97,61,79,89,66,88

Nearest PDB structures (foldseek):
  7ryy-assembly1_A  TM=3.905E-01  e=4.372E-01  Rattus norvegicus
  8ssa-assembly1_C  TM=4.709E-01  e=3.229E+00  Rattus norvegicus

Foldseek 3Di:
DDPPPPDDALLNLLVVLVVLLVVLQQFFFFAWDFLGDTHGNVNCLVCCVVCVVLQLNLLSVLVVLSVVLSVCLVVLHQSVVSLVSSVVSNVSNVVRQWDQDDPVSDITGTFFGFPSNLSNVLSSLSSVVSNCVSVVNADPVNVVVSVVVSVVSVVVLQVQLVVQVVQADPSCCSRYVPPRTSHTPFRHQNDDDDDPDPVPDDPPDQWEWDDPVCQVDDDPPHGNPDDPAPPPHDHDPDDDDWDFDADDPRGGTTTDDDPDDDDDDD